Protein AF-A0A9Q1J4K2-F1 (afdb_monomer)

Secondary structure (DSSP, 8-state):
-HHHHHHHHHHTTT-TTHHHHHHHHHHHHHHHHTT-TT-TT-TTSHHHHHHHHHHHHHHHHHHTTS---HHHHHHHHHHHHHHHSS-----SS-HHHHHHHHHHHHHHHHHHHHHT------TTT--------HHHHHTSHHHHHHHHHHHHHHHHHHHHHHHHHHHHHS----SPBPTTT--B---STT-S-EEE--TT--S-EEE-HHHHHHHHGGGT--S---HHHHHTSTHHHHHHHHHHHHH--

Organism: Synaphobranchus kaupii (NCBI:txid118154)

Foldseek 3Di:
DVVLLVVLCVVCVPPPPSPVSSVVVLVVVLVVCCVPPPDPSHCPPPVNVVVVVVVVVVVCVVPPVDDDDPVVVVVVVVVVVVVLPPDDDDDDQDPVRVVVVVVVVVVVVVVVVVVVPPFDADPVPRDGPPVDDVVRVCVDPVVVVVVVVVVVVVVVVVVVVVVVVVVPVPDDPPADADPQPRHHPDDDPPDQWDFDADVPADDIDIDHQRVLCVVCVVVPNPGRDRPVVLCVDPCNVVVNVVVSVVRVD

Mean predicted aligned error: 22.85 Å

pLDDT: mean 70.29, std 16.06, range [33.62, 92.25]

Solvent-accessible surface area (backbone atoms only — not comparable to full-atom values): 15004 Å² total; per-residue (Å²): 101,70,71,58,52,52,50,40,49,64,73,32,66,88,45,96,56,34,66,63,52,38,50,51,54,50,52,52,51,32,61,60,24,60,78,38,92,84,39,91,55,24,68,81,45,72,63,52,52,54,52,50,52,52,49,52,54,48,54,50,66,75,52,62,90,65,88,89,60,72,64,66,58,50,54,55,55,53,51,56,54,60,72,68,71,73,80,87,79,82,91,77,75,54,71,68,54,53,52,50,52,52,50,53,51,52,50,53,51,54,51,52,59,58,68,68,62,65,78,67,47,41,93,89,74,67,44,71,60,71,84,65,48,72,67,58,45,60,70,28,75,63,44,52,51,53,50,51,52,49,51,48,54,52,51,50,51,50,52,54,53,50,50,50,52,56,59,62,67,47,82,64,80,87,64,58,56,36,91,78,78,63,46,75,61,48,85,55,99,85,39,79,37,49,80,45,61,56,90,98,39,84,61,84,42,71,47,43,33,66,57,51,30,70,69,35,41,89,76,71,45,88,61,70,51,55,72,72,58,37,68,74,35,87,62,36,63,59,51,48,52,52,51,41,55,63,65,74,106

Structure (mmCIF, N/CA/C/O backbone):
data_AF-A0A9Q1J4K2-F1
#
_entry.id   AF-A0A9Q1J4K2-F1
#
loop_
_atom_site.group_PDB
_atom_site.id
_atom_site.type_symbol
_atom_site.label_atom_id
_atom_site.label_alt_id
_atom_site.label_comp_id
_atom_site.label_asym_id
_atom_site.label_entity_id
_atom_site.label_seq_id
_atom_site.pdbx_PDB_ins_code
_atom_site.Cartn_x
_atom_site.Cartn_y
_atom_site.Cartn_z
_atom_site.occupancy
_atom_site.B_iso_or_equiv
_atom_site.auth_seq_id
_atom_site.auth_comp_id
_atom_site.auth_asym_id
_atom_site.auth_atom_id
_atom_site.pdbx_PDB_model_num
ATOM 1 N N . MET A 1 1 ? 5.741 -10.110 -11.883 1.00 63.69 1 MET A N 1
ATOM 2 C CA . MET A 1 1 ? 7.202 -9.967 -12.095 1.00 63.69 1 MET A CA 1
ATOM 3 C C . MET A 1 1 ? 8.011 -10.557 -10.946 1.00 63.69 1 MET A C 1
ATOM 5 O O . MET A 1 1 ? 8.620 -11.585 -11.173 1.00 63.69 1 MET A O 1
ATOM 9 N N . ARG A 1 2 ? 7.987 -9.989 -9.727 1.00 66.56 2 ARG A N 1
ATOM 10 C CA . ARG A 1 2 ? 8.763 -10.513 -8.580 1.00 66.56 2 ARG A CA 1
ATOM 11 C C . ARG A 1 2 ? 8.498 -12.003 -8.314 1.00 66.56 2 ARG A C 1
ATOM 13 O O . ARG A 1 2 ? 9.419 -12.789 -8.414 1.00 66.56 2 ARG A O 1
ATOM 20 N N . ALA A 1 3 ? 7.230 -12.394 -8.177 1.00 74.50 3 ALA A N 1
ATOM 21 C CA . ALA A 1 3 ? 6.844 -13.798 -7.999 1.00 74.50 3 ALA A CA 1
ATOM 22 C C . ALA A 1 3 ? 7.289 -14.736 -9.144 1.00 74.50 3 ALA A C 1
ATOM 24 O O . ALA A 1 3 ? 7.543 -15.910 -8.908 1.00 74.50 3 ALA A O 1
ATOM 25 N N . ALA A 1 4 ? 7.414 -14.227 -10.377 1.00 75.00 4 ALA A N 1
ATOM 26 C CA . ALA A 1 4 ? 7.878 -15.021 -11.516 1.00 75.00 4 ALA A CA 1
ATOM 27 C C . ALA A 1 4 ? 9.398 -15.239 -11.469 1.00 75.00 4 ALA A C 1
ATOM 29 O O . ALA A 1 4 ? 9.873 -16.331 -11.749 1.00 75.00 4 ALA A O 1
ATOM 30 N N . ILE A 1 5 ? 10.153 -14.213 -11.067 1.00 75.38 5 ILE A N 1
ATOM 31 C CA . ILE A 1 5 ? 11.605 -14.303 -10.876 1.00 75.38 5 ILE A CA 1
ATOM 32 C C . ILE A 1 5 ? 11.920 -15.181 -9.660 1.00 75.38 5 ILE A C 1
ATOM 34 O O . ILE A 1 5 ? 12.760 -16.068 -9.764 1.00 75.38 5 ILE A O 1
ATOM 38 N N . ASP A 1 6 ? 11.204 -14.998 -8.549 1.00 81.38 6 ASP A N 1
ATOM 39 C CA . ASP A 1 6 ? 11.369 -15.807 -7.338 1.00 81.38 6 ASP A CA 1
ATOM 40 C C . ASP A 1 6 ? 11.063 -17.288 -7.625 1.00 81.38 6 ASP A C 1
ATOM 42 O O . ASP A 1 6 ? 11.822 -18.165 -7.223 1.00 81.38 6 ASP A O 1
ATOM 46 N N . GLY A 1 7 ? 10.021 -17.575 -8.417 1.00 85.62 7 GLY A N 1
ATOM 47 C CA . GLY A 1 7 ? 9.721 -18.933 -8.879 1.00 85.62 7 GLY A CA 1
ATOM 48 C C . GLY A 1 7 ? 10.829 -19.550 -9.744 1.00 85.62 7 GLY A C 1
ATOM 49 O O . GLY A 1 7 ? 11.141 -20.728 -9.585 1.00 85.62 7 GLY A O 1
ATOM 50 N N . LEU A 1 8 ? 11.469 -18.768 -10.622 1.00 85.69 8 LEU A N 1
ATOM 51 C CA . LEU A 1 8 ? 12.599 -19.241 -11.436 1.00 85.69 8 LEU A CA 1
ATOM 52 C C . LEU A 1 8 ? 13.866 -19.463 -10.601 1.00 85.69 8 LEU A C 1
ATOM 54 O O . LEU A 1 8 ? 14.598 -20.420 -10.844 1.00 85.69 8 LEU A O 1
ATOM 58 N N . LEU A 1 9 ? 14.110 -18.616 -9.600 1.00 81.12 9 LEU A N 1
ATOM 59 C CA . LEU A 1 9 ? 15.230 -18.774 -8.672 1.00 81.12 9 LEU A CA 1
ATOM 60 C C . LEU A 1 9 ? 15.073 -20.031 -7.809 1.00 81.12 9 LEU A C 1
ATOM 62 O O . LEU A 1 9 ? 16.046 -20.757 -7.628 1.00 81.12 9 LEU A O 1
ATOM 66 N N . ILE A 1 10 ? 13.853 -20.331 -7.352 1.00 90.06 10 ILE A N 1
ATOM 67 C CA . ILE A 1 10 ? 13.539 -21.582 -6.645 1.00 90.06 10 ILE A CA 1
ATOM 68 C C . ILE A 1 10 ? 13.731 -22.787 -7.577 1.00 90.06 10 ILE A C 1
ATOM 70 O O . ILE A 1 10 ? 14.352 -23.774 -7.192 1.00 90.06 10 ILE A O 1
ATOM 74 N N . LYS A 1 11 ? 13.255 -22.698 -8.826 1.00 89.69 11 LYS A N 1
ATOM 75 C CA . LYS A 1 11 ? 13.350 -23.780 -9.823 1.00 89.69 11 LYS A CA 1
ATOM 76 C C . LYS A 1 11 ? 14.792 -24.170 -10.157 1.00 89.69 11 LYS A C 1
ATOM 78 O O . LYS A 1 11 ? 15.063 -25.338 -10.414 1.00 89.69 11 LYS A O 1
ATOM 83 N N . TYR A 1 12 ? 15.705 -23.205 -10.194 1.00 88.56 12 TYR A N 1
ATOM 84 C CA . TYR A 1 12 ? 17.085 -23.425 -10.626 1.00 88.56 12 TYR A CA 1
ATOM 85 C C . TYR A 1 12 ? 18.107 -23.347 -9.484 1.00 88.56 12 TYR A C 1
ATOM 87 O O . TYR A 1 12 ? 19.301 -23.291 -9.770 1.00 88.56 12 TYR A O 1
ATOM 95 N N . HIS A 1 13 ? 17.669 -23.356 -8.218 1.00 85.75 13 HIS A N 1
ATOM 96 C CA . HIS A 1 13 ? 18.509 -23.040 -7.052 1.00 85.75 13 HIS A CA 1
ATOM 97 C C . HIS A 1 13 ? 19.780 -23.909 -6.921 1.00 85.75 13 HIS A C 1
ATOM 99 O O . HIS A 1 13 ? 20.797 -23.415 -6.445 1.00 85.75 13 HIS A O 1
ATOM 105 N N . GLU A 1 14 ? 19.763 -25.149 -7.423 1.00 82.69 14 GLU A N 1
ATOM 106 C CA . GLU A 1 14 ? 20.908 -26.082 -7.387 1.00 82.69 14 GLU A CA 1
ATOM 107 C C . GLU A 1 14 ? 21.738 -26.089 -8.686 1.00 82.69 14 GLU A C 1
ATOM 109 O O . GLU A 1 14 ? 22.708 -26.834 -8.824 1.00 82.69 14 GLU A O 1
ATOM 114 N N . ALA A 1 15 ? 21.370 -25.281 -9.686 1.00 87.50 15 ALA A N 1
ATOM 115 C CA . ALA A 1 15 ? 22.022 -25.297 -10.987 1.00 87.50 15 ALA A CA 1
ATOM 116 C C . ALA A 1 15 ? 23.330 -24.488 -10.984 1.00 87.50 15 ALA A C 1
ATOM 118 O O . ALA A 1 15 ? 23.350 -23.298 -10.670 1.00 87.50 15 ALA A O 1
ATOM 119 N N . LYS A 1 16 ? 24.414 -25.103 -11.476 1.00 79.88 16 LYS A N 1
ATOM 120 C CA . LYS A 1 16 ? 25.745 -24.476 -11.625 1.00 79.88 16 LYS A CA 1
ATOM 121 C C . LYS A 1 16 ? 25.742 -23.199 -12.489 1.00 79.88 16 LYS A C 1
ATOM 123 O O . LYS A 1 16 ? 26.568 -22.317 -12.291 1.00 79.88 16 LYS A O 1
ATOM 128 N N . ASP A 1 17 ? 24.774 -23.080 -13.400 1.00 86.50 17 ASP A N 1
ATOM 129 C CA . ASP A 1 17 ? 24.517 -21.901 -14.240 1.00 86.50 17 ASP A CA 1
ATOM 130 C C . ASP A 1 17 ? 23.121 -21.298 -13.964 1.00 86.50 17 ASP A C 1
ATOM 132 O O . ASP A 1 17 ? 22.411 -20.906 -14.895 1.00 86.50 17 ASP A O 1
ATOM 136 N N . LEU A 1 18 ? 22.709 -21.243 -12.686 1.00 81.81 18 LEU A N 1
ATOM 137 C CA . LEU A 1 18 ? 21.435 -20.680 -12.202 1.00 81.81 18 LEU A CA 1
ATOM 138 C C . LEU A 1 18 ? 21.032 -19.419 -12.973 1.00 81.81 18 LEU A C 1
ATOM 140 O O . LEU A 1 18 ? 19.969 -19.365 -13.582 1.00 81.81 18 LEU A O 1
ATOM 144 N N . LEU A 1 19 ? 21.910 -18.416 -12.988 1.00 78.81 19 LEU A N 1
ATOM 145 C CA . LEU A 1 19 ? 21.606 -17.102 -13.551 1.00 78.81 19 LEU A CA 1
ATOM 146 C C . LEU A 1 19 ? 21.370 -17.144 -15.064 1.00 78.81 19 LEU A C 1
ATOM 148 O O . LEU A 1 19 ? 20.446 -16.493 -15.538 1.00 78.81 19 LEU A O 1
ATOM 152 N N . LYS A 1 20 ? 22.139 -17.942 -15.818 1.00 82.75 20 LYS A N 1
ATOM 153 C CA . LYS A 1 20 ? 21.941 -18.083 -17.273 1.00 82.75 20 LYS A CA 1
ATOM 154 C C . LYS A 1 20 ? 20.626 -18.788 -17.595 1.00 82.75 20 LYS A C 1
ATOM 156 O O . LYS A 1 20 ? 19.956 -18.432 -18.558 1.00 82.75 20 LYS A O 1
ATOM 161 N N . ARG A 1 21 ? 20.248 -19.784 -16.787 1.00 79.75 21 ARG A N 1
ATOM 162 C CA . ARG A 1 21 ? 18.994 -20.533 -16.959 1.00 79.75 21 ARG A CA 1
ATOM 163 C C . ARG A 1 21 ? 17.780 -19.688 -16.585 1.00 79.75 21 ARG 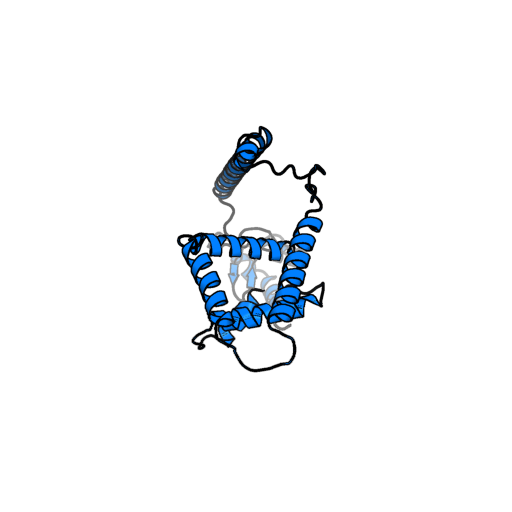A C 1
ATOM 165 O O . ARG A 1 21 ? 16.804 -19.685 -17.324 1.00 79.75 21 ARG A O 1
ATOM 172 N N . VAL A 1 22 ? 17.871 -18.930 -15.492 1.00 83.19 22 VAL A N 1
ATOM 173 C CA . VAL A 1 22 ? 16.840 -17.970 -15.075 1.00 83.19 22 VAL A CA 1
ATOM 174 C C . VAL A 1 22 ? 16.663 -16.873 -16.124 1.00 83.19 22 VAL A C 1
ATOM 176 O O . VAL A 1 22 ? 15.528 -16.564 -16.469 1.00 83.19 22 VAL A O 1
ATOM 179 N N . ASP A 1 23 ? 17.754 -16.320 -16.660 1.00 77.25 23 ASP A N 1
ATOM 180 C CA . ASP A 1 23 ? 17.709 -15.281 -17.695 1.00 77.25 23 ASP A CA 1
ATOM 181 C C . ASP A 1 23 ? 17.057 -15.786 -18.993 1.00 77.25 23 ASP A C 1
ATOM 183 O O . ASP A 1 23 ? 16.137 -15.151 -19.508 1.00 77.25 23 ASP A O 1
ATOM 187 N N . ALA A 1 24 ? 17.441 -16.976 -19.468 1.00 82.81 24 ALA A N 1
ATOM 188 C CA . ALA A 1 24 ? 16.860 -17.585 -20.664 1.00 82.81 24 ALA A CA 1
ATOM 189 C C . ALA A 1 24 ? 15.360 -17.906 -20.505 1.00 82.81 24 ALA A C 1
ATOM 191 O O . ALA A 1 24 ? 14.558 -17.560 -21.378 1.00 82.81 24 ALA A O 1
ATOM 192 N N . ASP A 1 25 ? 14.955 -18.516 -19.384 1.00 81.12 25 ASP A N 1
ATOM 193 C CA . ASP A 1 25 ? 13.546 -18.841 -19.114 1.00 81.12 25 ASP A CA 1
ATOM 194 C C . ASP A 1 25 ? 12.702 -17.577 -18.899 1.00 81.12 25 ASP A C 1
ATOM 196 O O . ASP A 1 25 ? 11.557 -17.500 -19.358 1.00 81.12 25 ASP A O 1
ATOM 200 N N . TYR A 1 26 ? 13.264 -16.561 -18.241 1.00 82.25 26 TYR A N 1
ATOM 201 C CA . TYR A 1 26 ? 12.609 -15.271 -18.063 1.00 82.25 26 TYR A CA 1
ATOM 202 C C . TYR A 1 26 ? 12.435 -14.549 -19.404 1.00 82.25 26 TYR A C 1
ATOM 204 O O . TYR A 1 26 ? 11.342 -14.063 -19.698 1.00 82.25 26 TYR A O 1
ATOM 212 N N . ALA A 1 27 ? 13.462 -14.536 -20.259 1.00 77.50 27 ALA A N 1
ATOM 213 C CA . ALA A 1 27 ? 13.383 -13.972 -21.603 1.00 77.50 27 ALA A CA 1
ATOM 214 C C . ALA A 1 27 ? 12.313 -14.680 -22.447 1.00 77.50 27 ALA A C 1
ATOM 216 O O . ALA A 1 27 ? 11.491 -14.014 -23.076 1.00 77.50 27 ALA A O 1
ATOM 217 N N . ALA A 1 28 ? 12.246 -16.013 -22.404 1.00 82.38 28 ALA A N 1
ATOM 218 C CA . ALA A 1 28 ? 11.206 -16.778 -23.089 1.00 82.38 28 ALA A CA 1
ATOM 219 C C . ALA A 1 28 ? 9.797 -16.468 -22.549 1.00 82.38 28 ALA A C 1
ATOM 221 O O . ALA A 1 28 ? 8.845 -16.356 -23.320 1.00 82.38 28 ALA A O 1
ATOM 222 N N . MET A 1 29 ? 9.649 -16.292 -21.233 1.00 80.56 29 MET A N 1
ATOM 223 C CA . MET A 1 29 ? 8.380 -15.917 -20.600 1.00 80.56 29 MET A CA 1
ATOM 224 C C . MET A 1 29 ? 7.924 -14.513 -21.013 1.00 80.56 29 MET A C 1
ATOM 226 O O . MET A 1 29 ? 6.752 -14.321 -21.329 1.00 80.56 29 MET A O 1
ATOM 230 N N . VAL A 1 30 ? 8.849 -13.553 -21.073 1.00 75.00 30 VAL A N 1
ATOM 231 C CA . VAL A 1 30 ? 8.589 -12.192 -21.562 1.00 75.00 30 VAL A CA 1
ATOM 232 C C . VAL A 1 30 ? 8.213 -12.206 -23.046 1.00 75.00 30 VAL A C 1
ATOM 234 O O . VAL A 1 30 ? 7.258 -11.537 -23.422 1.00 75.00 30 VAL A O 1
ATOM 237 N N . GLN A 1 31 ? 8.894 -13.005 -23.876 1.00 73.75 31 GLN A N 1
ATOM 238 C CA . GLN A 1 31 ? 8.573 -13.144 -25.303 1.00 73.75 31 GLN A CA 1
ATOM 239 C C . GLN A 1 31 ? 7.191 -13.765 -25.544 1.00 73.75 31 GLN A C 1
ATOM 241 O O . GLN A 1 31 ? 6.457 -13.304 -26.411 1.00 73.75 31 GLN A O 1
ATOM 246 N N . ARG A 1 32 ? 6.789 -14.767 -24.752 1.00 76.69 32 ARG A N 1
ATOM 247 C CA . ARG A 1 32 ? 5.425 -15.329 -24.807 1.00 76.69 32 ARG A CA 1
ATOM 248 C C . ARG A 1 32 ? 4.377 -14.337 -24.310 1.00 76.69 32 ARG A C 1
ATOM 250 O O . ARG A 1 32 ? 3.282 -14.282 -24.845 1.00 76.69 32 ARG A O 1
ATOM 257 N N . ALA A 1 33 ? 4.719 -13.527 -23.313 1.00 69.50 33 ALA A N 1
ATOM 258 C CA . ALA A 1 33 ? 3.846 -12.470 -22.821 1.00 69.50 33 ALA A CA 1
ATOM 259 C C . ALA A 1 33 ? 3.666 -11.318 -23.825 1.00 69.50 33 ALA A C 1
ATOM 261 O O . ALA A 1 33 ? 2.721 -10.556 -23.663 1.00 69.50 33 ALA A O 1
ATOM 262 N N . CYS A 1 34 ? 4.509 -11.194 -24.863 1.00 61.28 34 CYS A N 1
ATOM 263 C CA . CYS A 1 34 ? 4.359 -10.200 -25.937 1.00 61.28 34 CYS A CA 1
ATOM 264 C C . CYS A 1 34 ? 3.070 -10.352 -26.755 1.00 61.28 34 CYS A C 1
ATOM 266 O O . CYS A 1 34 ? 2.705 -9.424 -27.468 1.00 61.28 34 CYS A O 1
ATOM 268 N N . THR A 1 35 ? 2.413 -11.514 -26.721 1.00 64.75 35 THR A N 1
ATOM 269 C CA . THR A 1 35 ? 1.184 -11.752 -27.494 1.00 64.75 35 THR A CA 1
ATOM 270 C C . THR A 1 35 ? -0.081 -11.330 -26.746 1.00 64.75 35 THR A C 1
ATOM 272 O O . THR A 1 35 ? -1.139 -11.254 -27.362 1.00 64.75 35 THR A O 1
ATOM 275 N N . ASP A 1 36 ? 0.014 -11.052 -25.440 1.00 61.69 36 ASP A N 1
ATOM 276 C CA . ASP A 1 36 ? -1.093 -10.580 -24.603 1.00 61.69 36 ASP A CA 1
ATOM 277 C C . ASP A 1 36 ? -0.838 -9.130 -24.137 1.00 61.69 36 ASP A C 1
ATOM 279 O O . ASP A 1 36 ? -0.019 -8.905 -23.237 1.00 61.69 36 ASP A O 1
ATOM 283 N N . PRO A 1 37 ? -1.553 -8.135 -24.701 1.00 57.47 37 PRO A N 1
ATOM 284 C CA . PRO A 1 37 ? -1.403 -6.721 -24.354 1.00 57.47 37 PRO A CA 1
ATOM 285 C C . PRO A 1 37 ? -1.667 -6.394 -22.877 1.00 57.47 37 PRO A C 1
ATOM 287 O O . PRO A 1 37 ? -1.203 -5.360 -22.397 1.00 57.47 37 PRO A O 1
ATOM 290 N N . ASN A 1 38 ? -2.402 -7.252 -22.159 1.00 60.66 38 ASN A N 1
ATOM 291 C CA . ASN A 1 38 ? -2.751 -7.060 -20.749 1.00 60.66 38 ASN A CA 1
ATOM 292 C C . ASN A 1 38 ? -1.799 -7.793 -19.789 1.00 60.66 38 ASN A C 1
ATOM 294 O O . ASN A 1 38 ? -1.950 -7.699 -18.567 1.00 60.66 38 ASN A O 1
ATOM 298 N N . SER A 1 39 ? -0.793 -8.500 -20.310 1.00 60.75 39 SER A N 1
ATOM 299 C CA . SER A 1 39 ? 0.162 -9.232 -19.487 1.00 60.75 39 SER A CA 1
ATOM 300 C C . SER A 1 39 ? 1.096 -8.292 -18.720 1.00 60.75 39 SER A C 1
ATOM 302 O O . SER A 1 39 ? 1.751 -7.411 -19.277 1.00 60.75 39 SER A O 1
ATOM 304 N N . LEU A 1 40 ? 1.255 -8.537 -17.415 1.00 58.50 40 LEU A N 1
ATOM 305 C CA . LEU A 1 40 ? 2.158 -7.785 -16.527 1.00 58.50 40 LEU A CA 1
ATOM 306 C C . LEU A 1 40 ? 3.654 -7.904 -16.891 1.00 58.50 40 LEU A C 1
ATOM 308 O O . LEU A 1 40 ? 4.494 -7.252 -16.265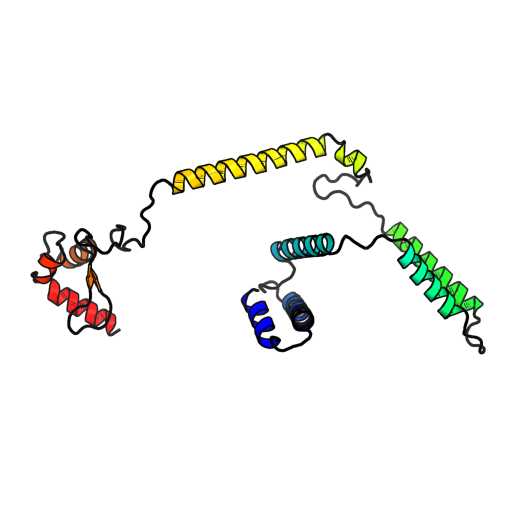 1.00 58.50 40 LEU A O 1
ATOM 312 N N . LEU A 1 41 ? 3.998 -8.769 -17.848 1.00 56.50 41 LEU A N 1
ATOM 313 C CA . LEU A 1 41 ? 5.348 -8.963 -18.385 1.00 56.50 41 LEU A CA 1
ATOM 314 C C . LEU A 1 41 ? 5.494 -8.424 -19.819 1.00 56.50 41 LEU A C 1
ATOM 316 O O . LEU A 1 41 ? 6.560 -8.573 -20.412 1.00 56.50 41 LEU A O 1
ATOM 320 N N . HIS A 1 42 ? 4.458 -7.778 -20.367 1.00 52.69 42 HIS A N 1
ATOM 321 C CA . HIS A 1 42 ? 4.461 -7.272 -21.734 1.00 52.69 42 HIS A CA 1
ATOM 322 C C . HIS A 1 42 ? 5.525 -6.161 -21.927 1.00 52.69 42 HIS A C 1
ATOM 324 O O . HIS A 1 42 ? 5.551 -5.182 -21.159 1.00 52.69 42 HIS A O 1
ATOM 330 N N . PRO A 1 43 ? 6.392 -6.246 -22.961 1.00 53.66 43 PRO A N 1
ATOM 331 C CA . PRO A 1 43 ? 7.531 -5.338 -23.138 1.00 53.66 43 PRO A CA 1
ATOM 332 C C . PRO A 1 43 ? 7.178 -3.861 -23.342 1.00 53.66 43 PRO A C 1
ATOM 334 O O . PRO A 1 43 ? 8.063 -3.013 -23.226 1.00 53.66 43 PRO A O 1
ATOM 337 N N . THR A 1 44 ? 5.917 -3.532 -23.645 1.00 48.78 44 THR A N 1
ATOM 338 C CA . THR A 1 44 ? 5.473 -2.151 -23.922 1.00 48.78 44 THR A CA 1
ATOM 339 C C . THR A 1 44 ? 5.126 -1.337 -22.683 1.00 48.78 44 THR A C 1
ATOM 341 O O . THR A 1 44 ? 4.872 -0.136 -22.798 1.00 48.78 44 THR A O 1
ATOM 344 N N . THR A 1 45 ? 5.167 -1.911 -21.477 1.00 51.34 45 THR A N 1
ATOM 345 C CA . THR A 1 45 ? 5.009 -1.076 -20.284 1.00 51.34 45 THR A CA 1
ATOM 346 C C . THR A 1 45 ? 6.219 -0.148 -20.201 1.00 51.34 45 THR A C 1
ATOM 348 O O . THR A 1 45 ? 7.342 -0.603 -20.011 1.00 51.34 45 THR A O 1
ATOM 351 N N . ARG A 1 46 ? 6.020 1.169 -20.323 1.00 49.03 46 ARG A N 1
ATOM 352 C CA . ARG A 1 46 ? 7.063 2.224 -20.287 1.00 49.03 46 ARG A CA 1
ATOM 353 C C . ARG A 1 46 ? 8.080 2.052 -19.139 1.00 49.03 46 ARG A C 1
ATOM 355 O O . ARG A 1 46 ? 9.239 2.451 -19.242 1.00 49.03 46 ARG A O 1
ATOM 362 N N . GLN A 1 47 ? 7.654 1.405 -18.053 1.00 50.91 47 GLN A N 1
ATOM 363 C CA . GLN A 1 47 ? 8.491 1.032 -16.914 1.00 50.91 47 GLN A CA 1
ATOM 364 C C . GLN A 1 47 ? 9.477 -0.119 -17.186 1.00 50.91 47 GLN A C 1
ATOM 366 O O . GLN A 1 47 ? 10.579 -0.091 -16.643 1.00 50.91 47 GLN A O 1
ATOM 371 N N . HIS A 1 48 ? 9.123 -1.103 -18.015 1.00 52.84 48 HIS A N 1
ATOM 372 C CA . HIS A 1 48 ? 9.985 -2.224 -18.401 1.00 52.84 48 HIS A CA 1
ATOM 373 C C . HIS A 1 48 ? 11.187 -1.734 -19.216 1.00 52.84 48 HIS A C 1
ATOM 375 O O . HIS A 1 48 ? 12.329 -1.971 -18.828 1.00 52.84 48 HIS A O 1
ATOM 381 N N . ILE A 1 49 ? 10.936 -0.929 -20.255 1.00 53.72 49 ILE A N 1
ATOM 382 C CA . ILE A 1 49 ? 11.987 -0.310 -21.078 1.00 53.72 49 ILE A CA 1
ATOM 383 C C . ILE A 1 49 ? 12.900 0.569 -20.208 1.00 53.72 49 ILE A C 1
ATOM 385 O O . ILE A 1 49 ? 14.120 0.465 -20.288 1.00 53.72 49 ILE A O 1
ATOM 389 N N . SER A 1 50 ? 12.334 1.382 -19.309 1.00 53.75 50 SER A N 1
ATOM 390 C CA . SER A 1 50 ? 13.124 2.253 -18.426 1.00 53.75 50 SER A CA 1
ATOM 391 C C . SER A 1 50 ? 14.020 1.475 -17.448 1.00 53.75 50 SER A C 1
ATOM 393 O O . SER A 1 50 ? 15.182 1.839 -17.247 1.00 53.75 50 SER A O 1
ATOM 395 N N . ARG A 1 51 ? 13.517 0.382 -16.857 1.00 58.19 51 ARG A N 1
ATOM 396 C CA . ARG A 1 51 ? 14.284 -0.455 -15.917 1.00 58.19 51 ARG A CA 1
ATOM 397 C C . ARG A 1 51 ? 15.349 -1.288 -16.626 1.00 58.19 51 ARG A C 1
ATOM 399 O O . ARG A 1 51 ? 16.464 -1.373 -16.118 1.00 58.19 51 ARG A O 1
ATOM 406 N N . TYR A 1 52 ? 15.040 -1.824 -17.804 1.00 55.09 52 TYR A N 1
ATOM 407 C CA . TYR A 1 52 ? 15.995 -2.561 -18.627 1.00 55.09 52 TYR A CA 1
ATOM 408 C C . TYR A 1 52 ? 17.132 -1.656 -19.119 1.00 55.09 52 TYR A C 1
ATOM 410 O O . TYR A 1 52 ? 18.300 -1.989 -18.948 1.00 55.09 52 TYR A O 1
ATOM 418 N N . VAL A 1 53 ? 16.822 -0.446 -19.599 1.00 60.91 53 VAL A N 1
ATOM 419 C CA . VAL A 1 53 ? 17.841 0.543 -19.998 1.00 60.91 53 VAL A CA 1
ATOM 420 C C . VAL A 1 53 ? 18.725 0.955 -18.813 1.00 60.91 53 VAL A C 1
ATOM 422 O O . VAL A 1 53 ? 19.944 1.026 -18.961 1.00 60.91 53 VAL A O 1
ATOM 425 N N . LYS A 1 54 ? 18.153 1.157 -17.615 1.00 61.91 54 LYS A N 1
ATOM 426 C CA . LYS A 1 54 ? 18.939 1.413 -16.390 1.00 61.91 54 LYS A CA 1
ATOM 427 C C . LYS A 1 54 ? 19.853 0.245 -16.017 1.00 61.91 54 LYS A C 1
ATOM 429 O O . LYS A 1 54 ? 20.979 0.473 -15.582 1.00 61.91 54 LYS A O 1
ATOM 434 N N . HIS A 1 55 ? 19.381 -0.988 -16.171 1.00 59.62 55 HIS A N 1
ATOM 435 C CA . HIS A 1 55 ? 20.162 -2.186 -15.880 1.00 59.62 55 HIS A CA 1
ATOM 436 C C . HIS A 1 55 ? 21.315 -2.372 -16.877 1.00 59.62 55 HIS A C 1
ATOM 438 O O . HIS A 1 55 ? 22.449 -2.579 -16.453 1.00 59.62 55 HIS A O 1
ATOM 444 N N . LEU A 1 56 ? 21.060 -2.177 -18.175 1.00 53.78 56 LEU A N 1
ATOM 445 C CA . LEU A 1 56 ? 22.087 -2.211 -19.219 1.00 53.78 56 LEU A CA 1
ATOM 446 C C . LEU A 1 56 ? 23.145 -1.117 -19.038 1.00 53.78 56 LEU A C 1
ATOM 448 O O . LEU A 1 56 ? 24.333 -1.379 -19.210 1.00 53.78 56 LEU A O 1
ATOM 452 N N . ALA A 1 57 ? 22.735 0.095 -18.649 1.00 55.81 57 ALA A N 1
ATOM 453 C CA . ALA A 1 57 ? 23.665 1.177 -18.335 1.00 55.81 57 ALA A CA 1
ATOM 454 C C . ALA A 1 57 ? 24.548 0.827 -17.129 1.00 55.81 57 ALA A C 1
ATOM 456 O O . ALA A 1 57 ? 25.746 1.087 -17.157 1.00 55.81 57 ALA A O 1
ATOM 457 N N . LYS A 1 58 ? 23.979 0.186 -16.100 1.00 55.78 58 LYS A N 1
ATOM 458 C CA . LYS A 1 58 ? 24.721 -0.258 -14.915 1.00 55.78 58 LYS A CA 1
ATOM 459 C C . LYS A 1 58 ? 25.699 -1.390 -15.247 1.00 55.78 58 LYS A C 1
ATOM 461 O O . LYS A 1 58 ? 26.859 -1.287 -14.879 1.00 55.78 58 LYS A O 1
ATOM 466 N N . LEU A 1 59 ? 25.276 -2.397 -16.015 1.00 53.66 59 LEU A N 1
ATOM 467 C CA . LEU A 1 59 ? 26.144 -3.485 -16.484 1.00 53.66 59 LEU A CA 1
ATOM 468 C C . LEU A 1 59 ? 27.308 -2.972 -17.336 1.00 53.66 59 LEU A C 1
ATOM 470 O O . LEU A 1 59 ? 28.443 -3.390 -17.122 1.00 53.66 59 LEU A O 1
ATOM 474 N N . LYS A 1 60 ? 27.054 -2.026 -18.251 1.00 53.53 60 LYS A N 1
ATOM 475 C CA . LYS A 1 60 ? 28.111 -1.398 -19.053 1.00 53.53 60 LYS A CA 1
ATOM 476 C C . LYS A 1 60 ? 29.087 -0.585 -18.208 1.00 53.53 60 LYS A C 1
ATOM 478 O O . LYS A 1 60 ? 30.274 -0.686 -18.451 1.00 53.53 60 LYS A O 1
ATOM 483 N N . ASN A 1 61 ? 28.613 0.147 -17.198 1.00 45.44 61 ASN A N 1
ATOM 484 C CA . ASN A 1 61 ? 29.472 0.951 -16.317 1.00 45.44 61 ASN A CA 1
ATOM 485 C C . ASN A 1 61 ? 30.280 0.098 -15.315 1.00 45.44 61 ASN A C 1
ATOM 487 O O . ASN A 1 61 ? 31.315 0.521 -14.822 1.00 45.44 61 ASN A O 1
ATOM 491 N N . THR A 1 62 ? 29.812 -1.114 -14.994 1.00 42.78 62 THR A N 1
ATOM 492 C CA . THR A 1 62 ? 30.531 -2.062 -14.116 1.00 42.78 62 THR A CA 1
ATOM 493 C C . THR A 1 62 ? 31.492 -2.978 -14.890 1.00 42.78 62 THR A C 1
ATOM 495 O O . THR A 1 62 ? 32.397 -3.547 -14.294 1.00 42.78 62 THR A O 1
ATOM 49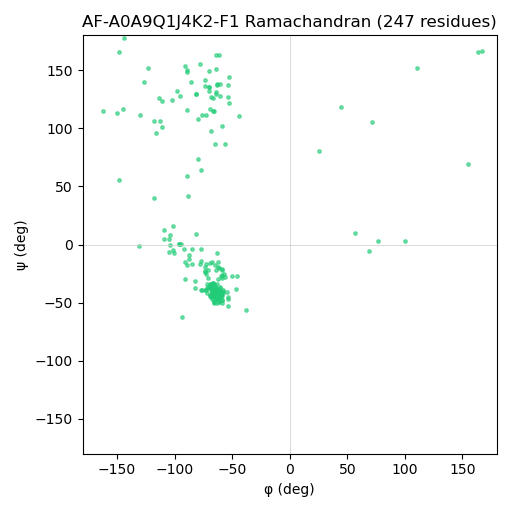8 N N . SER A 1 63 ? 31.337 -3.102 -16.214 1.00 44.00 63 SER A N 1
ATOM 499 C CA . SER A 1 63 ? 32.249 -3.858 -17.097 1.00 44.00 63 SER A CA 1
ATOM 500 C C . SER A 1 63 ? 33.225 -2.971 -17.887 1.00 44.00 63 SER A C 1
ATOM 502 O O . SER A 1 63 ? 34.119 -3.481 -18.556 1.00 44.00 63 SER A O 1
ATOM 504 N N . SER A 1 64 ? 33.104 -1.643 -17.790 1.00 40.44 64 SER A N 1
ATOM 505 C CA . SER A 1 64 ? 33.927 -0.658 -18.500 1.00 40.44 64 SER A CA 1
ATOM 506 C C . SER A 1 64 ? 35.196 -0.258 -17.741 1.00 40.44 64 SER A C 1
ATOM 508 O O . SER A 1 64 ? 35.417 0.919 -17.468 1.00 40.44 64 SER A O 1
ATOM 510 N N . SER A 1 65 ? 36.056 -1.227 -17.438 1.00 37.66 65 SER A N 1
ATOM 511 C CA . SER A 1 65 ? 37.507 -0.981 -17.440 1.00 37.66 65 SER A CA 1
ATOM 512 C C . SER A 1 65 ? 38.196 -1.596 -18.661 1.00 37.66 65 SER A C 1
ATOM 514 O O . SER A 1 65 ? 39.364 -1.319 -18.899 1.00 37.66 65 SER A O 1
ATOM 516 N N . LEU A 1 66 ? 37.488 -2.369 -19.491 1.00 44.19 66 LEU A N 1
ATOM 517 C CA . LEU A 1 66 ? 38.031 -2.963 -20.709 1.00 44.19 66 LEU A CA 1
ATOM 518 C C . LEU A 1 66 ? 36.929 -2.975 -21.766 1.00 44.19 66 LEU A C 1
ATOM 520 O O . LEU A 1 66 ? 35.904 -3.603 -21.529 1.00 44.19 66 LEU A O 1
ATOM 524 N N . ASN A 1 67 ? 37.105 -2.251 -22.879 1.00 39.75 67 ASN A N 1
ATOM 525 C CA . ASN A 1 67 ? 36.611 -2.581 -24.236 1.00 39.75 67 ASN A CA 1
ATOM 526 C C . ASN A 1 67 ? 36.422 -1.338 -25.121 1.00 39.75 67 ASN A C 1
ATOM 528 O O . ASN A 1 67 ? 35.311 -1.002 -25.523 1.00 39.75 67 ASN A O 1
ATOM 532 N N . THR A 1 68 ? 37.544 -0.723 -25.490 1.00 45.62 68 THR A N 1
ATOM 533 C CA . THR A 1 68 ? 37.769 -0.089 -26.803 1.00 45.62 68 THR A CA 1
ATOM 534 C C . THR A 1 68 ? 39.258 -0.228 -27.149 1.00 45.62 68 THR A C 1
ATOM 536 O O . THR A 1 68 ? 39.952 0.767 -27.326 1.00 45.62 68 THR A O 1
ATOM 539 N N . SER A 1 69 ? 39.791 -1.455 -27.155 1.00 48.50 69 SER A N 1
ATOM 540 C CA . SER A 1 69 ? 41.174 -1.703 -27.590 1.00 48.50 69 SER A CA 1
ATOM 541 C C . SER A 1 69 ? 41.187 -2.103 -29.065 1.00 48.50 69 SER A C 1
ATOM 543 O O . SER A 1 69 ? 40.475 -3.026 -29.468 1.00 48.50 69 SER A O 1
ATOM 545 N N . SER A 1 70 ? 42.015 -1.408 -29.849 1.00 46.78 70 SER A N 1
ATOM 546 C CA . SER A 1 70 ? 42.306 -1.659 -31.272 1.00 46.78 70 SER A CA 1
ATOM 547 C C . SER A 1 70 ? 42.684 -3.125 -31.564 1.00 46.78 70 SER A C 1
ATOM 549 O O . SER A 1 70 ? 42.415 -3.662 -32.636 1.00 46.78 70 SER A O 1
ATOM 551 N N . GLU A 1 71 ? 43.230 -3.811 -30.563 1.00 47.03 71 GLU A N 1
ATOM 552 C CA . GLU A 1 71 ? 43.775 -5.167 -30.637 1.00 47.03 71 GLU A CA 1
ATOM 553 C C . GLU A 1 71 ? 42.716 -6.232 -30.977 1.00 47.03 71 GLU A C 1
ATOM 555 O O . GLU A 1 71 ? 42.947 -7.105 -31.811 1.00 47.03 71 GLU A O 1
ATOM 560 N N . LYS A 1 72 ? 41.491 -6.104 -30.442 1.00 55.06 72 LYS A N 1
ATOM 561 C CA . LYS A 1 72 ? 40.392 -7.055 -30.713 1.00 55.06 72 LYS A CA 1
ATOM 562 C C . LYS A 1 72 ? 39.783 -6.914 -32.110 1.00 55.06 72 LYS A C 1
ATOM 564 O O . LYS A 1 72 ? 39.212 -7.868 -32.644 1.00 55.06 72 LYS A O 1
ATOM 569 N N . VAL A 1 73 ? 39.933 -5.741 -32.725 1.00 55.34 73 VAL A N 1
ATOM 570 C CA . VAL A 1 73 ? 39.549 -5.514 -34.126 1.00 55.34 73 VAL A CA 1
ATOM 571 C C . VAL A 1 73 ? 40.558 -6.186 -35.062 1.00 55.34 73 VAL A C 1
ATOM 573 O O . VAL A 1 73 ? 40.154 -6.813 -36.041 1.00 55.34 73 VAL A O 1
ATOM 576 N N . LEU A 1 74 ? 41.849 -6.130 -34.723 1.00 60.25 74 LEU A N 1
ATOM 577 C CA . LEU A 1 74 ? 42.921 -6.756 -35.498 1.00 60.25 74 LEU A CA 1
ATOM 578 C C . LEU A 1 74 ? 42.838 -8.294 -35.466 1.00 60.25 74 LEU A C 1
ATOM 580 O O . LEU A 1 74 ? 42.942 -8.934 -36.510 1.00 60.25 74 LEU A O 1
ATOM 584 N N . GLU A 1 75 ? 42.553 -8.879 -34.297 1.00 54.94 75 GLU A N 1
ATOM 585 C CA . GLU A 1 75 ? 42.361 -10.332 -34.131 1.00 54.94 75 GLU A CA 1
ATOM 586 C C . GLU A 1 75 ? 41.233 -10.873 -35.028 1.00 54.94 75 GLU A C 1
ATOM 588 O O . GLU A 1 75 ? 41.371 -11.913 -35.673 1.00 54.94 75 GLU A O 1
ATOM 593 N N . THR A 1 76 ? 40.123 -10.134 -35.132 1.00 55.03 76 THR A N 1
ATOM 594 C CA . THR A 1 76 ? 38.992 -10.516 -35.994 1.00 55.03 76 THR A CA 1
ATOM 595 C C . THR A 1 76 ? 39.376 -10.456 -37.474 1.00 55.03 76 THR A C 1
ATOM 597 O O . THR A 1 76 ? 38.953 -11.298 -38.264 1.00 55.03 76 THR A O 1
ATOM 600 N N . GLN A 1 77 ? 40.204 -9.486 -37.866 1.00 56.50 77 GLN A N 1
ATOM 601 C CA . GLN A 1 77 ? 40.648 -9.324 -39.250 1.00 56.50 77 GLN A CA 1
ATOM 602 C C . GLN A 1 77 ? 41.644 -10.418 -39.676 1.00 56.50 77 GLN A C 1
ATOM 604 O O . GLN A 1 77 ? 41.555 -10.927 -40.794 1.00 56.50 77 GLN A O 1
ATOM 609 N N . GLN A 1 78 ? 42.535 -10.842 -38.776 1.00 66.88 78 GLN A N 1
ATOM 610 C CA . GLN A 1 78 ? 43.490 -11.934 -39.018 1.00 66.88 78 GLN A CA 1
ATOM 611 C C . GLN A 1 78 ? 42.805 -13.307 -39.123 1.00 66.88 78 GLN A C 1
ATOM 613 O O . GLN A 1 78 ? 43.202 -14.150 -39.936 1.00 66.88 78 GLN A O 1
ATOM 618 N N . LEU A 1 79 ? 41.722 -13.515 -38.366 1.00 55.84 79 LEU A N 1
ATOM 619 C CA . LEU A 1 79 ? 40.908 -14.729 -38.442 1.00 55.84 79 LEU A CA 1
ATOM 620 C C . LEU A 1 79 ? 40.291 -14.912 -39.841 1.00 55.84 79 LEU A C 1
ATOM 622 O O . LEU A 1 79 ? 40.326 -16.004 -40.406 1.00 55.84 79 LEU A O 1
ATOM 626 N N . TRP A 1 80 ? 39.789 -13.829 -40.439 1.00 58.06 80 TRP A N 1
ATOM 627 C CA . TRP A 1 80 ? 39.202 -13.844 -41.784 1.00 58.06 80 TRP A CA 1
ATOM 628 C C . TRP A 1 80 ? 40.213 -14.169 -42.893 1.00 58.06 80 TRP A C 1
ATOM 630 O O . TRP A 1 80 ? 39.881 -14.880 -43.845 1.00 58.06 80 TRP A O 1
ATOM 640 N N . GLN A 1 81 ? 41.452 -13.692 -42.768 1.00 58.19 81 GLN A N 1
ATOM 641 C CA . GLN A 1 81 ? 42.521 -14.000 -43.726 1.00 58.19 81 GLN A CA 1
ATOM 642 C C . GLN A 1 81 ? 42.956 -15.470 -43.645 1.00 58.19 81 GLN A C 1
ATOM 644 O O . GLN A 1 81 ? 43.175 -16.118 -44.669 1.00 58.19 81 GLN A O 1
ATOM 649 N N . SER A 1 82 ? 42.992 -16.036 -42.438 1.00 59.34 82 SER A N 1
ATOM 650 C CA . SER A 1 82 ? 43.338 -17.450 -42.233 1.00 59.34 82 SER A CA 1
ATOM 651 C C . SER A 1 82 ? 42.313 -18.391 -42.877 1.00 59.34 82 SER A C 1
ATOM 653 O O . SER A 1 82 ? 42.681 -19.374 -43.517 1.00 59.34 82 SER A O 1
ATOM 655 N N . LEU A 1 83 ? 41.024 -18.049 -42.786 1.00 45.75 83 LEU A N 1
ATOM 656 C CA . LEU A 1 83 ? 39.925 -18.854 -43.333 1.00 45.75 83 LEU A CA 1
ATOM 657 C C . LEU A 1 83 ? 39.853 -18.853 -44.869 1.00 45.75 83 LEU A C 1
ATOM 659 O O . LEU A 1 83 ? 39.285 -19.768 -45.457 1.00 45.75 83 LEU A O 1
ATOM 663 N N . THR A 1 84 ? 40.432 -17.852 -45.530 1.00 51.72 84 THR A N 1
ATOM 664 C CA . THR A 1 84 ? 40.367 -17.687 -46.995 1.00 51.72 84 THR A CA 1
ATOM 665 C C . THR A 1 84 ? 41.627 -18.156 -47.725 1.00 51.72 84 THR A C 1
ATOM 667 O O . THR A 1 84 ? 41.643 -18.237 -48.955 1.00 51.72 84 THR A O 1
ATOM 670 N N . THR A 1 85 ? 42.682 -18.511 -46.990 1.00 50.41 85 THR A N 1
ATOM 671 C CA . THR A 1 85 ? 43.977 -18.890 -47.576 1.00 50.41 85 THR A CA 1
ATOM 672 C C . THR A 1 85 ? 44.092 -20.402 -47.852 1.00 50.41 85 THR A C 1
ATOM 674 O O . THR A 1 85 ? 44.946 -20.811 -48.631 1.00 50.41 85 THR A O 1
ATOM 677 N N . GLY A 1 86 ? 43.206 -21.242 -47.296 1.00 46.25 86 GLY A N 1
ATOM 678 C CA . GLY A 1 86 ? 43.399 -22.702 -47.249 1.00 46.25 86 GLY A CA 1
ATOM 679 C C . GLY A 1 86 ? 42.587 -23.603 -48.194 1.00 46.25 86 GLY A C 1
ATOM 680 O O . GLY A 1 86 ? 42.690 -24.814 -48.047 1.00 46.25 86 GLY A O 1
ATOM 681 N N . SER A 1 87 ? 41.777 -23.099 -49.133 1.00 41.38 87 SER A N 1
ATOM 682 C CA . SER A 1 87 ? 40.932 -23.975 -49.973 1.00 41.38 87 SER A CA 1
ATOM 683 C C . SER A 1 87 ? 41.316 -23.901 -51.454 1.00 41.38 87 SER A C 1
ATOM 685 O O . SER A 1 87 ? 40.904 -22.995 -52.177 1.00 41.38 87 SER A O 1
ATOM 687 N N . GLN A 1 88 ? 42.146 -24.852 -51.893 1.00 47.53 88 GLN A N 1
ATOM 688 C CA . GLN A 1 88 ? 42.321 -25.214 -53.300 1.00 47.53 88 GLN A CA 1
ATOM 689 C C . GLN A 1 88 ? 41.741 -26.615 -53.515 1.00 47.53 88 GLN A C 1
ATOM 691 O O . GLN A 1 88 ? 42.408 -27.589 -53.177 1.00 47.53 88 GLN A O 1
ATOM 696 N N . THR A 1 89 ? 40.534 -26.735 -54.075 1.00 33.62 89 THR A N 1
ATOM 697 C CA . THR A 1 89 ? 40.164 -27.858 -54.962 1.00 33.62 89 THR A CA 1
ATOM 698 C C . THR A 1 89 ? 38.912 -27.505 -55.781 1.00 33.62 89 THR A C 1
ATOM 700 O O . THR A 1 89 ? 37.851 -27.254 -55.227 1.00 33.62 89 THR A O 1
ATOM 703 N N . GLU A 1 90 ? 39.131 -27.427 -57.094 1.00 41.16 90 GLU A N 1
ATOM 704 C CA . GLU A 1 90 ? 38.260 -27.656 -58.261 1.00 41.16 90 GLU A CA 1
ATOM 705 C C . GLU A 1 90 ? 36.809 -27.123 -58.355 1.00 41.16 90 GLU A C 1
ATOM 707 O O . GLU A 1 90 ? 35.890 -27.499 -57.635 1.00 41.16 90 GLU A O 1
ATOM 712 N N . GLU A 1 91 ? 36.645 -26.266 -59.374 1.00 51.00 91 GLU A N 1
ATOM 713 C CA . GLU A 1 91 ? 35.500 -26.081 -60.280 1.00 51.00 91 GLU A CA 1
ATOM 714 C C . GLU A 1 91 ? 34.095 -26.491 -59.810 1.00 51.00 91 GLU A C 1
ATOM 716 O O . GLU A 1 91 ? 33.460 -27.421 -60.295 1.00 51.00 91 GLU A O 1
ATOM 721 N N . SER A 1 92 ? 33.498 -25.609 -59.019 1.00 42.84 92 SER A N 1
ATOM 722 C CA . SER A 1 92 ? 32.194 -25.048 -59.379 1.00 42.84 92 SER A CA 1
ATOM 723 C C . SER A 1 92 ? 32.099 -23.635 -58.803 1.00 42.84 92 SER A C 1
ATOM 725 O O . SER A 1 92 ? 32.099 -23.442 -57.595 1.00 42.84 92 SER A O 1
ATOM 727 N N . LEU A 1 93 ? 32.061 -22.642 -59.701 1.00 49.72 93 LEU A N 1
ATOM 728 C CA . LEU A 1 93 ? 32.235 -21.200 -59.450 1.00 49.72 93 LEU A CA 1
ATOM 729 C C . LEU A 1 93 ? 33.684 -20.826 -59.095 1.00 49.72 93 LEU A C 1
ATOM 731 O O . LEU A 1 93 ? 34.166 -21.061 -57.993 1.00 49.72 93 LEU A O 1
ATOM 735 N N . SER A 1 94 ? 34.390 -20.208 -60.048 1.00 61.44 94 SER A N 1
ATOM 736 C CA . SER A 1 94 ? 35.771 -19.760 -59.847 1.00 61.44 94 SER A CA 1
ATOM 737 C C . SER A 1 94 ? 35.895 -18.885 -58.590 1.00 61.44 94 SER A C 1
ATOM 739 O O . SER A 1 94 ? 35.006 -18.082 -58.292 1.00 61.44 94 SER A O 1
ATOM 741 N N . ARG A 1 95 ? 37.019 -18.991 -57.870 1.00 54.97 95 ARG A N 1
ATOM 742 C CA . ARG A 1 95 ? 37.352 -18.131 -56.717 1.00 54.97 95 ARG A CA 1
ATOM 743 C C . ARG A 1 95 ? 37.116 -16.644 -57.020 1.00 54.97 95 ARG A C 1
ATOM 745 O O . ARG A 1 95 ? 36.571 -15.925 -56.190 1.00 54.97 95 ARG A O 1
ATOM 752 N N . ALA A 1 96 ? 37.421 -16.220 -58.246 1.00 60.59 96 ALA A N 1
ATOM 753 C CA . ALA A 1 96 ? 37.186 -14.863 -58.732 1.00 60.59 96 ALA A CA 1
ATOM 754 C C . ALA A 1 96 ? 35.691 -14.489 -58.806 1.00 60.59 96 ALA A C 1
ATOM 756 O O . ALA A 1 96 ? 35.315 -13.352 -58.524 1.00 60.59 96 ALA A O 1
ATOM 757 N N . THR A 1 97 ? 34.817 -15.438 -59.151 1.00 63.88 97 THR A N 1
ATOM 758 C CA . THR A 1 97 ? 33.360 -15.247 -59.155 1.00 63.88 97 THR A CA 1
ATOM 759 C C . THR A 1 97 ? 32.831 -15.063 -57.733 1.00 63.88 97 THR A C 1
ATOM 761 O O . THR A 1 97 ? 32.042 -14.151 -57.492 1.00 63.88 97 THR A O 1
ATOM 764 N N . VAL A 1 98 ? 33.303 -15.874 -56.780 1.00 64.88 98 VAL A N 1
ATOM 765 C CA . VAL A 1 98 ? 32.923 -15.753 -55.363 1.00 64.88 98 VAL A CA 1
ATOM 766 C C . VAL A 1 98 ? 33.421 -14.430 -54.781 1.00 64.88 98 VAL A C 1
ATOM 768 O O . VAL A 1 98 ? 32.650 -13.715 -54.147 1.00 64.88 98 VAL A O 1
ATOM 771 N N . GLU A 1 99 ? 34.667 -14.046 -55.062 1.00 60.66 99 GLU A N 1
ATOM 772 C CA . GLU A 1 99 ? 35.229 -12.760 -54.638 1.00 60.66 99 GLU A CA 1
ATOM 773 C C . GLU A 1 99 ? 34.427 -11.579 -55.197 1.00 60.66 99 GLU A C 1
ATOM 775 O O . GLU A 1 99 ? 34.117 -10.650 -54.454 1.00 60.66 99 GLU A O 1
ATOM 780 N N . LYS A 1 100 ? 34.016 -11.632 -56.470 1.00 69.12 100 LYS A N 1
ATOM 781 C CA . LYS A 1 100 ? 33.195 -10.585 -57.094 1.00 69.12 100 LYS A CA 1
ATOM 782 C C . LYS A 1 100 ? 31.805 -10.482 -56.461 1.00 69.12 100 LYS A C 1
ATOM 784 O O . LYS A 1 100 ? 31.370 -9.378 -56.143 1.00 69.12 100 LYS A O 1
ATOM 789 N N . ILE A 1 101 ? 31.146 -11.614 -56.205 1.00 70.44 101 ILE A N 1
ATOM 790 C CA . ILE A 1 101 ? 29.833 -11.658 -55.539 1.00 70.44 101 ILE A CA 1
ATOM 791 C C . ILE A 1 101 ? 29.934 -11.114 -54.109 1.00 70.44 101 ILE A C 1
ATOM 793 O O . ILE A 1 101 ? 29.109 -10.302 -53.696 1.00 70.44 101 ILE A O 1
ATOM 797 N N . VAL A 1 102 ? 30.967 -11.505 -53.359 1.00 72.06 102 VAL A N 1
ATOM 798 C CA . VAL A 1 102 ? 31.198 -11.011 -51.994 1.00 72.06 102 VAL A CA 1
ATOM 799 C C . VAL A 1 102 ? 31.472 -9.505 -51.997 1.00 72.06 102 VAL A C 1
ATOM 801 O O . VAL A 1 102 ? 30.912 -8.789 -51.166 1.00 72.06 102 VAL A O 1
AT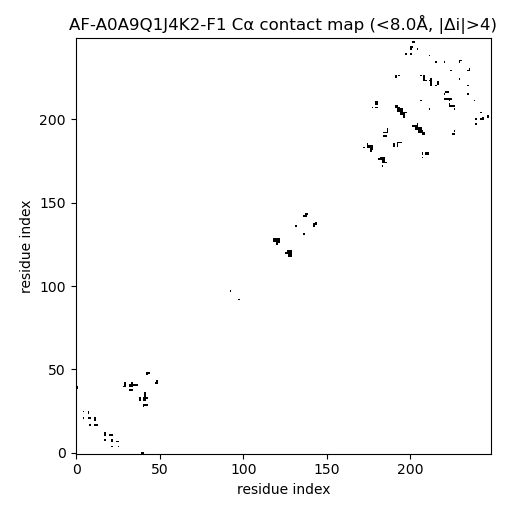OM 804 N N . LYS A 1 103 ? 32.257 -9.001 -52.959 1.00 68.31 103 LYS A N 1
ATOM 805 C CA . LYS A 1 103 ? 32.532 -7.564 -53.118 1.00 68.31 103 LYS A CA 1
ATOM 806 C C . LYS A 1 103 ? 31.258 -6.774 -53.424 1.00 68.31 103 LYS A C 1
ATOM 808 O O . LYS A 1 103 ? 30.999 -5.774 -52.763 1.00 68.31 103 LYS A O 1
ATOM 813 N N . GLU A 1 104 ? 30.426 -7.268 -54.342 1.00 70.50 104 GLU A N 1
ATOM 814 C CA . GLU A 1 104 ? 29.138 -6.650 -54.680 1.00 70.50 104 GLU A CA 1
ATOM 815 C C . GLU A 1 104 ? 28.143 -6.681 -53.507 1.00 70.50 104 GLU A C 1
ATOM 817 O O . GLU A 1 104 ? 27.402 -5.719 -53.301 1.00 70.50 104 GLU A O 1
ATOM 822 N N . ILE A 1 105 ? 28.118 -7.753 -52.707 1.00 69.81 105 ILE A N 1
ATOM 823 C CA . ILE A 1 105 ? 27.275 -7.841 -51.501 1.00 69.81 105 ILE A CA 1
ATOM 824 C C . ILE A 1 105 ? 27.758 -6.854 -50.429 1.00 69.81 105 ILE A C 1
ATOM 826 O O . ILE A 1 105 ? 26.933 -6.169 -49.817 1.00 69.81 105 ILE A O 1
ATOM 830 N N . LEU A 1 106 ? 29.074 -6.742 -50.225 1.00 66.44 106 LEU A N 1
ATOM 831 C CA . LEU A 1 106 ? 29.677 -5.777 -49.301 1.00 66.44 106 LEU A CA 1
ATOM 832 C C . LEU A 1 106 ? 29.398 -4.329 -49.730 1.00 66.44 106 LEU A C 1
ATOM 834 O O . LEU A 1 106 ? 28.953 -3.531 -48.904 1.00 66.44 106 LEU A O 1
ATOM 838 N N . GLU A 1 107 ? 29.562 -3.992 -51.012 1.00 63.84 107 GLU A N 1
ATOM 839 C CA . GLU A 1 107 ? 29.219 -2.667 -51.553 1.00 63.84 107 GLU A CA 1
ATOM 840 C C . GLU A 1 107 ? 27.722 -2.361 -51.432 1.00 63.84 107 GLU A C 1
ATOM 842 O O . GLU A 1 107 ? 27.343 -1.261 -51.015 1.00 63.84 107 GLU A O 1
ATOM 847 N N . LYS A 1 108 ? 26.848 -3.337 -51.717 1.00 66.44 108 LYS A N 1
ATOM 848 C CA . LYS A 1 108 ? 25.394 -3.183 -51.549 1.00 66.44 108 LYS A CA 1
ATOM 849 C C . LYS A 1 108 ? 25.004 -2.981 -50.083 1.00 66.44 108 LYS A C 1
ATOM 851 O O . LYS A 1 108 ? 24.143 -2.142 -49.809 1.00 66.44 108 LYS A O 1
ATOM 856 N N . GLN A 1 109 ? 25.651 -3.662 -49.131 1.00 56.19 109 GLN A N 1
ATOM 857 C CA . GLN A 1 109 ? 25.451 -3.406 -47.696 1.00 56.19 109 GLN A CA 1
ATOM 858 C C . GLN A 1 109 ? 25.954 -2.014 -47.279 1.00 56.19 109 GLN A C 1
ATOM 860 O O . GLN A 1 109 ? 25.281 -1.327 -46.502 1.00 56.19 109 GLN A O 1
ATOM 865 N N . GLN A 1 110 ? 27.082 -1.553 -47.828 1.00 53.50 110 GLN A N 1
ATOM 866 C CA . GLN A 1 110 ? 27.638 -0.229 -47.537 1.00 53.50 110 GLN A CA 1
ATOM 867 C C . GLN A 1 110 ? 26.752 0.903 -48.097 1.00 53.50 110 GLN A C 1
ATOM 869 O O . GLN A 1 110 ? 26.490 1.889 -47.400 1.00 53.50 110 GLN A O 1
ATOM 874 N N . GLN A 1 111 ? 26.182 0.733 -49.297 1.00 52.41 111 GLN A N 1
ATOM 875 C CA . GLN A 1 111 ? 25.203 1.666 -49.873 1.00 52.41 111 GLN A CA 1
ATOM 876 C C . GLN A 1 111 ? 23.855 1.654 -49.131 1.00 52.41 111 GLN A C 1
ATOM 878 O O . GLN A 1 111 ? 23.255 2.716 -48.933 1.00 52.41 111 GLN A O 1
ATOM 883 N N . GLN A 1 112 ? 23.381 0.497 -48.648 1.00 46.84 112 GLN A N 1
ATOM 884 C CA . GLN A 1 112 ? 22.169 0.434 -47.818 1.00 46.84 112 GLN A CA 1
ATOM 885 C C . GLN A 1 112 ? 22.354 1.129 -46.460 1.00 46.84 112 GLN A C 1
ATOM 887 O O . GLN A 1 112 ? 21.417 1.772 -45.982 1.00 46.84 112 GLN A O 1
ATOM 892 N N . GLN A 1 113 ? 23.553 1.090 -45.863 1.00 45.44 113 GLN A N 1
ATOM 893 C CA . GLN A 1 113 ? 23.866 1.866 -44.654 1.00 45.44 113 GLN A CA 1
ATOM 894 C C . GLN A 1 113 ? 23.977 3.377 -44.907 1.00 45.44 113 GLN A C 1
ATOM 896 O O . GLN A 1 113 ? 23.667 4.157 -44.004 1.00 45.44 113 GLN A O 1
ATOM 901 N N . GLN A 1 114 ? 24.361 3.821 -46.110 1.00 43.84 114 GLN A N 1
ATOM 902 C CA . GLN A 1 114 ? 24.350 5.246 -46.461 1.00 43.84 114 GLN A CA 1
ATOM 903 C C . GLN A 1 114 ? 22.935 5.768 -46.768 1.00 43.84 114 GLN A C 1
ATOM 905 O O . GLN A 1 114 ? 22.581 6.840 -46.281 1.00 43.84 114 GLN A O 1
ATOM 910 N N . LYS A 1 115 ? 22.072 5.000 -47.454 1.00 40.62 115 LYS A N 1
ATOM 911 C CA . LYS A 1 115 ? 20.668 5.398 -47.714 1.00 40.62 115 LYS A CA 1
ATOM 912 C C . LYS A 1 115 ? 19.757 5.339 -46.477 1.00 40.62 115 LYS A C 1
ATOM 914 O O . LYS A 1 115 ? 18.803 6.106 -46.393 1.00 40.62 115 LYS A O 1
ATOM 919 N N . LYS A 1 116 ? 20.065 4.513 -45.465 1.00 40.66 116 LYS A N 1
ATOM 920 C CA . LYS A 1 116 ? 19.363 4.513 -44.157 1.00 40.66 116 LYS A CA 1
ATOM 921 C C . LYS A 1 116 ? 19.839 5.599 -43.179 1.00 40.66 116 LYS A C 1
ATOM 923 O O . LYS A 1 116 ? 19.403 5.607 -42.029 1.00 40.66 116 LYS A O 1
ATOM 928 N N . LYS A 1 117 ? 20.671 6.551 -43.618 1.00 44.25 117 LYS A N 1
ATOM 929 C CA . LYS A 1 117 ? 20.935 7.810 -42.900 1.00 44.25 117 LYS A CA 1
ATOM 930 C C . LYS A 1 117 ? 19.933 8.899 -43.300 1.00 44.25 117 LYS A C 1
ATOM 932 O O . LYS A 1 117 ? 20.307 10.051 -43.474 1.00 44.25 117 LYS A O 1
ATOM 937 N N . MET A 1 118 ? 18.653 8.551 -43.438 1.00 39.41 118 MET A N 1
ATOM 938 C CA . MET A 1 118 ? 17.609 9.569 -43.507 1.00 39.41 118 MET A CA 1
ATOM 939 C C . MET A 1 118 ? 17.513 10.211 -42.119 1.00 39.41 118 MET A C 1
ATOM 941 O O . MET A 1 118 ? 17.293 9.542 -41.106 1.00 39.41 118 MET A O 1
ATOM 945 N N . THR A 1 119 ? 17.816 11.499 -42.081 1.00 47.38 119 THR A N 1
ATOM 946 C CA . THR A 1 119 ? 17.934 12.375 -40.919 1.00 47.38 119 THR A CA 1
ATOM 947 C C . THR A 1 119 ? 16.773 12.144 -39.945 1.00 47.38 119 THR A C 1
ATOM 949 O O . THR A 1 119 ? 15.628 12.453 -40.250 1.00 47.38 119 THR A O 1
ATOM 952 N N . ARG A 1 120 ? 17.032 11.560 -38.765 1.00 54.81 120 ARG A N 1
ATOM 953 C CA . ARG A 1 120 ? 15.999 11.426 -37.719 1.00 54.81 120 ARG A CA 1
ATOM 954 C C . ARG A 1 120 ? 15.876 12.759 -36.997 1.00 54.81 120 ARG A C 1
ATOM 956 O O . ARG A 1 120 ? 16.773 13.090 -36.228 1.00 54.81 120 ARG A O 1
ATOM 963 N N . ASN A 1 121 ? 14.789 13.488 -37.205 1.00 58.84 121 ASN A N 1
ATOM 964 C CA . ASN A 1 121 ? 14.496 14.721 -36.476 1.00 58.84 121 ASN A CA 1
ATOM 965 C C . ASN A 1 121 ? 14.296 14.436 -34.975 1.00 58.84 121 ASN A C 1
ATOM 967 O O . ASN A 1 121 ? 13.910 13.331 -34.573 1.00 58.84 121 ASN A O 1
ATOM 971 N N . CYS A 1 122 ? 14.611 15.413 -34.123 1.00 51.00 122 CYS A N 1
ATOM 972 C CA . CYS A 1 122 ? 14.363 15.306 -32.686 1.00 51.00 122 CYS A CA 1
ATOM 973 C C . CYS A 1 122 ? 12.850 15.281 -32.413 1.00 51.00 122 CYS A C 1
ATOM 975 O O . CYS A 1 122 ? 12.141 16.199 -32.812 1.00 51.00 122 CYS A O 1
ATOM 977 N N . LEU A 1 123 ? 12.357 14.267 -31.691 1.00 55.03 123 LEU A N 1
ATOM 978 C CA . LEU A 1 123 ? 10.925 14.124 -31.379 1.00 55.03 123 LEU A CA 1
ATOM 979 C C . LEU A 1 123 ? 10.371 15.250 -30.486 1.00 55.03 123 LEU A C 1
ATOM 981 O O . LEU A 1 123 ? 9.161 15.416 -30.428 1.00 55.03 123 LEU A O 1
ATOM 985 N N . ALA A 1 124 ? 11.230 16.008 -29.795 1.00 47.09 124 ALA A N 1
ATOM 986 C CA . ALA A 1 124 ? 10.810 17.097 -28.911 1.00 47.09 124 ALA A CA 1
ATOM 987 C C . ALA A 1 124 ? 10.733 18.469 -29.606 1.00 47.09 124 ALA A C 1
ATOM 989 O O . ALA A 1 124 ? 9.929 19.297 -29.198 1.00 47.09 124 ALA A O 1
ATOM 990 N N . CYS A 1 125 ? 11.549 18.724 -30.636 1.00 62.69 125 CYS A N 1
ATOM 991 C CA . CYS A 1 125 ? 11.633 20.048 -31.274 1.00 62.69 125 CYS A CA 1
ATOM 992 C C . CYS A 1 125 ? 11.542 20.035 -32.808 1.00 62.69 125 CYS A C 1
ATOM 994 O O . CYS A 1 125 ? 11.605 21.091 -33.427 1.00 62.69 125 CYS A O 1
ATOM 996 N N . GLY A 1 126 ? 11.424 18.868 -33.448 1.00 55.28 126 GLY A N 1
ATOM 997 C CA . GLY A 1 126 ? 11.231 18.744 -34.898 1.00 55.28 126 GLY A CA 1
ATOM 998 C C . GLY A 1 126 ? 12.430 19.148 -35.763 1.00 55.28 126 GLY A C 1
ATOM 999 O O . GLY A 1 126 ? 12.400 18.920 -36.971 1.00 55.28 126 GLY A O 1
ATOM 1000 N N . GLN A 1 127 ? 13.505 19.687 -35.184 1.00 53.56 127 GLN A N 1
ATOM 1001 C CA . GLN A 1 127 ? 14.679 20.088 -35.951 1.00 53.56 127 GLN A CA 1
ATOM 1002 C C . GLN A 1 127 ? 15.456 18.880 -36.497 1.00 53.56 127 GLN A C 1
ATOM 1004 O O . GLN A 1 127 ? 15.464 17.807 -35.867 1.00 53.56 127 GLN A O 1
ATOM 1009 N N . PRO A 1 128 ? 16.124 19.041 -37.661 1.00 54.50 128 PRO A N 1
ATOM 1010 C CA . PRO A 1 128 ? 17.085 18.058 -38.134 1.00 54.50 128 PRO A CA 1
ATOM 1011 C C . PRO A 1 128 ? 18.096 17.835 -37.015 1.00 54.50 128 PRO A C 1
ATOM 1013 O O . PRO A 1 128 ? 18.540 18.799 -36.392 1.00 54.50 128 PRO A O 1
ATOM 1016 N N . LYS A 1 129 ? 18.477 16.583 -36.745 1.00 51.19 129 LYS A N 1
ATOM 1017 C CA . LYS A 1 129 ? 19.664 16.337 -35.926 1.00 51.19 129 LYS A CA 1
ATOM 1018 C C . LYS A 1 129 ? 20.866 16.866 -36.704 1.00 51.19 129 LYS A C 1
ATOM 1020 O O . LYS A 1 129 ? 21.494 16.111 -37.444 1.00 51.19 129 LYS A O 1
ATOM 1025 N N . SER A 1 130 ? 21.172 18.156 -36.559 1.00 50.97 130 SER A N 1
ATOM 1026 C CA . SER A 1 130 ? 22.532 18.625 -36.742 1.00 50.97 130 SER A CA 1
ATOM 1027 C C . SER A 1 130 ? 23.365 17.743 -35.825 1.00 50.97 130 SER A C 1
ATOM 1029 O O . SER A 1 130 ? 23.073 17.568 -34.638 1.00 50.97 130 SER A O 1
ATOM 1031 N N . ARG A 1 131 ? 24.330 17.046 -36.410 1.00 59.78 131 ARG A N 1
ATOM 1032 C CA . ARG A 1 131 ? 25.236 16.188 -35.660 1.00 59.78 131 ARG A CA 1
ATOM 1033 C C . ARG A 1 131 ? 26.251 17.110 -34.979 1.00 59.78 131 ARG A C 1
ATOM 1035 O O . ARG A 1 131 ? 27.411 17.103 -35.358 1.00 59.78 131 ARG A O 1
ATOM 1042 N N . MET A 1 132 ? 25.786 17.965 -34.064 1.00 56.56 132 MET A N 1
ATOM 1043 C CA . MET A 1 132 ? 26.674 18.742 -33.205 1.00 56.56 132 MET A CA 1
ATOM 1044 C C . MET A 1 132 ? 27.456 17.750 -32.351 1.00 56.56 132 MET A C 1
ATOM 1046 O O . MET A 1 132 ? 26.902 16.730 -31.918 1.00 56.56 132 MET A O 1
ATOM 1050 N N . SER A 1 133 ? 28.752 18.004 -32.192 1.00 67.69 133 SER A N 1
ATOM 1051 C CA . SER A 1 133 ? 29.588 17.193 -31.316 1.00 67.69 133 SER A CA 1
ATOM 1052 C C . SER A 1 133 ? 29.072 17.296 -29.877 1.00 67.69 133 SER A C 1
ATOM 1054 O O . SER A 1 133 ? 28.271 18.177 -29.545 1.00 67.69 133 SER A O 1
ATOM 1056 N N . PHE A 1 134 ? 29.478 16.366 -29.014 1.00 67.38 134 PHE A N 1
ATOM 1057 C CA . PHE A 1 134 ? 29.097 16.467 -27.608 1.00 67.38 134 PHE A CA 1
ATOM 1058 C C . PHE A 1 134 ? 29.684 17.738 -26.982 1.00 67.38 134 PHE A C 1
ATOM 1060 O O . PHE A 1 134 ? 29.027 18.366 -26.160 1.00 67.38 134 PHE A O 1
ATOM 1067 N N . GLU A 1 135 ? 30.869 18.140 -27.429 1.00 73.19 135 GLU A N 1
ATOM 1068 C CA . GLU A 1 135 ? 31.570 19.353 -27.030 1.00 73.19 135 GLU A CA 1
ATOM 1069 C C . GLU A 1 135 ? 30.757 20.604 -27.396 1.00 73.19 135 GLU A C 1
ATOM 1071 O O . GLU A 1 135 ? 30.472 21.426 -26.526 1.00 73.19 135 GLU A O 1
ATOM 1076 N N . ASP A 1 136 ? 30.274 20.696 -28.639 1.00 70.88 136 ASP A N 1
ATOM 1077 C CA . ASP A 1 136 ? 29.432 21.817 -29.083 1.00 70.88 136 ASP A CA 1
ATOM 1078 C C . ASP A 1 136 ? 28.060 21.816 -28.389 1.00 70.88 136 ASP A C 1
ATOM 1080 O O . ASP A 1 136 ? 27.487 22.868 -28.103 1.00 70.88 136 ASP A O 1
ATOM 1084 N N . PHE A 1 137 ? 27.514 20.629 -28.100 1.00 74.12 137 PHE A N 1
ATOM 1085 C CA . PHE A 1 137 ? 26.259 20.492 -27.363 1.00 74.12 137 PHE A CA 1
ATOM 1086 C C . PHE A 1 137 ? 26.412 20.912 -25.897 1.00 74.12 137 PHE A C 1
ATOM 1088 O O . PHE A 1 137 ? 25.552 21.624 -25.379 1.00 74.12 137 PHE A O 1
ATOM 1095 N N . ALA A 1 138 ? 27.498 20.513 -25.234 1.00 73.88 138 ALA A N 1
ATOM 1096 C CA . ALA A 1 138 ? 27.790 20.877 -23.851 1.00 73.88 138 ALA A CA 1
ATOM 1097 C C . ALA A 1 138 ? 28.079 22.378 -23.702 1.00 73.88 138 ALA A C 1
ATOM 1099 O O . ALA A 1 138 ? 27.691 22.971 -22.700 1.00 73.88 138 ALA A O 1
ATOM 1100 N N . ALA A 1 139 ? 28.686 22.997 -24.717 1.00 79.44 139 ALA A N 1
ATOM 1101 C CA . ALA A 1 139 ? 28.881 24.444 -24.793 1.00 79.44 139 ALA A CA 1
ATOM 1102 C C . ALA A 1 139 ? 27.607 25.218 -25.188 1.00 79.44 139 ALA A C 1
ATOM 1104 O O . ALA A 1 139 ? 27.615 26.449 -25.229 1.00 79.44 139 ALA A O 1
ATOM 1105 N N . SER A 1 140 ? 26.501 24.531 -25.501 1.00 80.44 140 SER A N 1
ATOM 1106 C CA . SER A 1 140 ? 25.269 25.207 -25.902 1.00 80.44 140 SER A CA 1
ATOM 1107 C C . SER A 1 140 ? 24.572 25.873 -24.702 1.00 80.44 140 SER A C 1
ATOM 1109 O O . SER A 1 140 ? 24.436 25.254 -23.641 1.00 80.44 140 SER A O 1
ATOM 1111 N N . PRO A 1 141 ? 23.989 27.077 -24.875 1.00 79.81 141 PRO A N 1
ATOM 1112 C CA . PRO A 1 141 ? 23.176 27.721 -23.835 1.00 79.81 141 PRO A CA 1
ATOM 1113 C C . PRO A 1 141 ? 21.969 26.879 -23.386 1.00 79.81 141 PRO A C 1
ATOM 1115 O O . PRO A 1 141 ? 21.420 27.074 -22.302 1.00 79.81 141 PRO A O 1
ATOM 1118 N N . PHE A 1 142 ? 21.524 25.946 -24.235 1.00 80.44 142 PHE A N 1
ATOM 1119 C CA . PHE A 1 142 ? 20.473 24.988 -23.907 1.00 80.44 142 PHE A CA 1
ATOM 1120 C C . PHE A 1 142 ? 20.936 23.988 -22.841 1.00 80.44 142 PHE A C 1
ATOM 1122 O O . PHE A 1 142 ? 20.216 23.759 -21.871 1.00 80.44 142 PHE A O 1
ATOM 1129 N N . PHE A 1 143 ? 22.133 23.416 -22.994 1.00 77.81 143 PHE A N 1
ATOM 1130 C CA . PHE A 1 143 ? 22.663 22.434 -22.052 1.00 77.81 143 PHE A CA 1
ATOM 1131 C C . PHE A 1 143 ? 22.892 23.042 -20.669 1.00 77.81 143 PHE A C 1
ATOM 1133 O O . PHE A 1 143 ? 22.489 22.448 -19.671 1.00 77.81 143 PHE A O 1
ATOM 1140 N N . GLU A 1 144 ? 23.454 24.249 -20.608 1.00 79.81 144 GLU A N 1
ATOM 1141 C CA . GLU A 1 144 ? 23.665 24.958 -19.345 1.00 79.81 144 GLU A CA 1
ATOM 1142 C C . GLU A 1 144 ? 22.337 25.257 -18.631 1.00 79.81 144 GLU A C 1
ATOM 1144 O O . GLU A 1 144 ? 22.183 24.964 -17.444 1.00 79.81 144 GLU A O 1
ATOM 1149 N N . ARG A 1 145 ? 21.319 25.721 -19.368 1.00 84.25 145 ARG A N 1
ATOM 1150 C CA . ARG A 1 145 ? 19.972 25.941 -18.821 1.00 84.25 145 ARG A CA 1
ATOM 1151 C C . ARG A 1 145 ? 19.340 24.657 -18.282 1.00 84.25 145 ARG A C 1
ATOM 1153 O O . ARG A 1 145 ? 18.769 24.668 -17.193 1.00 84.25 145 ARG A O 1
ATOM 1160 N N . GLU A 1 146 ? 19.424 23.557 -19.027 1.00 85.62 146 GLU A N 1
ATOM 1161 C CA . GLU A 1 146 ? 18.870 22.267 -18.598 1.00 85.62 146 GLU A CA 1
ATOM 1162 C C . GLU A 1 146 ? 19.626 21.677 -17.403 1.00 85.62 146 GLU A C 1
ATOM 1164 O O . GLU A 1 146 ? 19.015 21.062 -16.521 1.00 85.62 146 GLU A O 1
ATOM 1169 N N . LEU A 1 147 ? 20.941 21.902 -17.334 1.00 84.31 147 LEU A N 1
ATOM 1170 C CA . LEU A 1 147 ? 21.775 21.511 -16.205 1.00 84.31 147 LEU A CA 1
ATOM 1171 C C . LEU A 1 147 ? 21.381 22.281 -14.939 1.00 84.31 147 LEU A C 1
ATOM 1173 O O . LEU A 1 147 ? 21.171 21.663 -13.892 1.00 84.31 147 LEU A O 1
ATOM 1177 N N . GLU A 1 148 ? 21.212 23.600 -15.032 1.00 84.94 148 GLU A N 1
ATOM 1178 C CA . GLU A 1 148 ? 20.749 24.424 -13.912 1.00 84.94 148 GLU A CA 1
ATOM 1179 C C . GLU A 1 148 ? 19.322 24.062 -13.488 1.00 84.94 148 GLU A C 1
ATOM 1181 O O . GLU A 1 148 ? 19.058 23.866 -12.299 1.00 84.94 148 GLU A O 1
ATOM 1186 N N . ALA A 1 149 ? 18.411 23.834 -14.437 1.00 84.06 149 ALA A N 1
ATOM 1187 C CA . ALA A 1 149 ? 17.064 23.356 -14.132 1.00 84.06 149 ALA A CA 1
ATOM 1188 C C . ALA A 1 149 ? 17.083 21.984 -13.427 1.00 84.06 149 ALA A C 1
ATOM 1190 O O . ALA A 1 149 ? 16.298 21.731 -12.510 1.00 84.06 149 ALA A O 1
ATOM 1191 N N . ALA A 1 150 ? 17.997 21.084 -13.806 1.00 84.56 150 ALA A N 1
ATOM 1192 C CA . ALA A 1 150 ? 18.168 19.797 -13.135 1.00 84.56 150 ALA A CA 1
ATOM 1193 C C . ALA A 1 150 ? 18.707 19.948 -11.704 1.00 84.56 150 ALA A C 1
ATOM 1195 O O . ALA A 1 150 ? 18.205 19.277 -10.795 1.00 84.56 150 ALA A O 1
ATOM 1196 N N . LYS A 1 151 ? 19.675 20.849 -11.481 1.00 89.56 151 LYS A N 1
ATOM 1197 C CA . LYS A 1 151 ? 20.180 21.186 -10.139 1.00 89.56 151 LYS A CA 1
ATOM 1198 C C . LYS A 1 151 ? 19.072 21.766 -9.260 1.00 89.56 151 LYS A C 1
ATOM 1200 O O . LYS A 1 151 ? 18.917 21.321 -8.123 1.00 89.56 151 LYS A O 1
ATOM 1205 N N . GLN A 1 152 ? 18.261 22.679 -9.797 1.00 89.00 152 GLN A N 1
ATOM 1206 C CA . GLN A 1 152 ? 17.129 23.284 -9.088 1.00 89.00 152 GLN A CA 1
ATOM 1207 C C . GLN A 1 152 ? 16.083 22.243 -8.683 1.00 89.00 152 GLN A C 1
ATOM 1209 O O . GLN A 1 152 ? 15.736 22.171 -7.507 1.00 89.00 152 GLN A O 1
ATOM 1214 N N . ARG A 1 153 ? 15.663 21.358 -9.601 1.00 90.56 153 ARG A N 1
ATOM 1215 C CA . ARG A 1 153 ? 14.752 20.241 -9.276 1.00 90.56 153 ARG A CA 1
ATOM 1216 C C . ARG A 1 153 ? 15.323 19.331 -8.186 1.00 90.56 153 ARG A C 1
ATOM 1218 O O . ARG A 1 153 ? 14.599 18.884 -7.299 1.00 90.56 153 ARG A O 1
ATOM 1225 N N . GLY A 1 154 ? 16.628 19.057 -8.232 1.00 91.62 154 GLY A N 1
ATOM 1226 C CA . GLY A 1 154 ? 17.315 18.279 -7.202 1.00 91.62 154 GLY A CA 1
ATOM 1227 C C . GLY A 1 154 ? 17.324 18.974 -5.836 1.00 91.62 154 GLY A C 1
ATOM 1228 O O . GLY A 1 154 ? 17.084 18.327 -4.814 1.00 91.62 154 GLY A O 1
ATOM 1229 N N . ALA A 1 155 ? 17.572 20.284 -5.808 1.00 90.50 155 ALA A N 1
ATOM 1230 C CA . ALA A 1 155 ? 17.540 21.092 -4.593 1.00 90.50 155 ALA A CA 1
ATOM 1231 C C . ALA A 1 155 ? 16.121 21.194 -4.013 1.00 90.50 155 ALA A C 1
ATOM 1233 O O . ALA A 1 155 ? 15.936 20.980 -2.817 1.00 90.50 155 ALA A O 1
ATOM 1234 N N . GLU A 1 156 ? 15.115 21.435 -4.853 1.00 89.19 156 GLU A N 1
ATOM 1235 C CA . GLU A 1 156 ? 13.703 21.453 -4.467 1.00 89.19 156 GLU A CA 1
ATOM 1236 C C . GLU A 1 156 ? 13.278 20.109 -3.866 1.00 89.19 156 GLU A C 1
ATOM 1238 O O . GLU A 1 156 ? 12.737 20.067 -2.762 1.00 89.19 156 GLU A O 1
ATOM 1243 N N . TRP A 1 157 ? 13.620 18.994 -4.522 1.00 89.50 157 TRP A N 1
ATOM 1244 C CA . TRP A 1 157 ? 13.336 17.659 -3.998 1.00 89.50 157 TRP A CA 1
ATOM 1245 C C . TRP A 1 157 ? 13.979 17.427 -2.625 1.00 89.50 157 TRP A C 1
ATOM 1247 O O . TRP A 1 157 ? 13.328 16.890 -1.726 1.00 89.50 157 TRP A O 1
ATOM 1257 N N . LYS A 1 158 ? 15.231 17.870 -2.426 1.00 89.31 158 LYS A N 1
ATOM 1258 C CA . LYS A 1 158 ? 15.901 17.804 -1.117 1.00 89.31 158 LYS A CA 1
ATOM 1259 C C . LYS A 1 158 ? 15.173 18.639 -0.060 1.00 89.31 158 LYS A C 1
ATOM 1261 O O . LYS A 1 158 ? 14.958 18.131 1.037 1.00 89.31 158 LYS A O 1
ATOM 1266 N N . ARG A 1 159 ? 14.753 19.869 -0.385 1.00 88.06 159 ARG A N 1
ATOM 1267 C CA . ARG A 1 159 ? 13.999 20.740 0.537 1.00 88.06 159 ARG A CA 1
ATOM 1268 C C . ARG A 1 159 ? 12.654 20.125 0.919 1.00 88.06 159 ARG A C 1
ATOM 1270 O O . ARG A 1 159 ? 12.347 20.036 2.103 1.00 88.06 159 ARG A O 1
ATOM 1277 N N . VAL A 1 160 ? 11.896 19.615 -0.053 1.00 85.31 160 VAL A N 1
ATOM 1278 C CA . VAL A 1 160 ? 10.617 18.924 0.192 1.00 85.31 160 VAL A CA 1
ATOM 1279 C C . VAL A 1 160 ? 10.822 17.669 1.043 1.00 85.31 160 VAL A C 1
ATOM 1281 O O . VAL A 1 160 ? 10.032 17.391 1.945 1.00 85.31 160 VAL A O 1
ATOM 1284 N N . ALA A 1 161 ? 11.880 16.897 0.789 1.00 83.75 161 ALA A N 1
ATOM 1285 C CA . ALA A 1 161 ? 12.202 15.719 1.588 1.00 83.75 161 ALA A CA 1
ATOM 1286 C C . ALA A 1 161 ? 12.567 16.085 3.037 1.00 83.75 161 ALA A C 1
ATOM 1288 O O . ALA A 1 161 ? 12.142 15.398 3.966 1.00 83.75 161 ALA A O 1
ATOM 1289 N N . GLU A 1 162 ? 13.320 17.164 3.246 1.00 84.12 162 GLU A N 1
ATOM 1290 C CA . GLU A 1 162 ? 13.663 17.660 4.579 1.00 84.12 162 GLU A CA 1
ATOM 1291 C C . GLU A 1 162 ? 12.433 18.203 5.322 1.00 84.12 162 GLU A C 1
ATOM 1293 O O . GLU A 1 162 ? 12.212 17.864 6.483 1.00 84.12 162 GLU A O 1
ATOM 1298 N N . GLU A 1 163 ? 11.573 18.966 4.649 1.00 82.38 163 GLU A N 1
ATOM 1299 C CA . GLU A 1 163 ? 10.320 19.455 5.225 1.00 82.38 163 GLU A CA 1
ATOM 1300 C C . GLU A 1 163 ? 9.392 18.300 5.622 1.00 82.38 163 GLU A C 1
ATOM 1302 O O . GLU A 1 163 ? 8.805 18.316 6.704 1.00 82.38 163 GLU A O 1
ATOM 1307 N N . ARG A 1 164 ? 9.309 17.245 4.801 1.00 76.31 164 ARG A N 1
ATOM 1308 C CA . ARG A 1 164 ? 8.593 16.012 5.162 1.00 76.31 164 ARG A CA 1
ATOM 1309 C C . ARG A 1 164 ? 9.192 15.344 6.397 1.00 76.31 164 ARG A C 1
ATOM 1311 O O . ARG A 1 164 ? 8.432 14.909 7.255 1.00 76.31 164 ARG A O 1
ATOM 1318 N N . LYS A 1 165 ? 10.523 15.301 6.533 1.00 73.69 165 LYS A N 1
ATOM 1319 C CA . LYS A 1 165 ? 11.176 14.788 7.752 1.00 73.69 165 LYS A CA 1
ATOM 1320 C C . LYS A 1 165 ? 10.823 15.628 8.980 1.00 73.69 165 LYS A C 1
ATOM 1322 O O . LYS A 1 165 ? 10.501 15.054 10.013 1.00 73.69 165 LYS A O 1
ATOM 1327 N N . ARG A 1 166 ? 10.815 16.961 8.866 1.00 71.81 166 ARG A N 1
ATOM 1328 C CA . ARG A 1 166 ? 10.405 17.867 9.956 1.00 71.81 166 ARG A CA 1
ATOM 1329 C C . ARG A 1 166 ? 8.928 17.682 10.329 1.00 71.81 166 ARG A C 1
ATOM 1331 O O . ARG A 1 166 ? 8.610 17.608 11.509 1.00 71.81 166 ARG A O 1
ATOM 1338 N N . LYS A 1 167 ? 8.035 17.513 9.346 1.00 62.09 167 LYS A N 1
ATOM 1339 C CA . LYS A 1 167 ? 6.609 17.208 9.581 1.00 62.09 167 LYS A CA 1
ATOM 1340 C C . LYS A 1 167 ? 6.388 15.817 10.184 1.00 62.09 167 LYS A C 1
ATOM 1342 O O . LYS A 1 167 ? 5.496 15.666 11.003 1.00 62.09 167 LYS A O 1
ATOM 1347 N N . SER A 1 168 ? 7.204 14.819 9.844 1.00 56.50 168 SER A N 1
ATOM 1348 C CA . SER A 1 168 ? 7.183 13.505 10.509 1.00 56.50 168 SER A CA 1
ATOM 1349 C C . SER A 1 168 ? 7.793 13.511 11.915 1.00 56.50 168 SER A C 1
ATOM 1351 O O . SER A 1 168 ? 7.520 12.588 12.676 1.00 56.50 168 SER A O 1
ATOM 1353 N N . ALA A 1 169 ? 8.605 14.515 12.268 1.00 57.84 169 ALA A N 1
ATOM 1354 C CA . ALA A 1 169 ? 9.109 14.707 13.629 1.00 57.84 169 ALA A CA 1
ATOM 1355 C C . ALA A 1 169 ? 8.058 15.330 14.570 1.00 57.84 169 ALA A C 1
ATOM 1357 O O . ALA A 1 169 ? 8.188 15.219 15.788 1.00 57.84 169 ALA A O 1
ATOM 1358 N N . VAL A 1 170 ? 6.986 15.922 14.025 1.00 54.91 170 VAL A N 1
ATOM 1359 C CA . VAL A 1 170 ? 5.742 16.129 14.776 1.00 54.91 170 VAL A CA 1
ATOM 1360 C C . VAL A 1 170 ? 5.169 14.741 15.035 1.00 54.91 170 VAL A C 1
ATOM 1362 O O . VAL A 1 170 ? 4.860 14.022 14.088 1.00 54.91 170 VAL A O 1
ATOM 1365 N N . GLN A 1 171 ? 5.100 14.344 16.307 1.00 56.50 171 GLN A N 1
ATOM 1366 C CA . GLN A 1 171 ? 4.658 13.023 16.756 1.00 56.50 171 GLN A CA 1
ATOM 1367 C C . GLN A 1 171 ? 3.246 12.701 16.238 1.00 56.50 171 GLN A C 1
ATOM 1369 O O . GLN A 1 171 ? 2.243 12.927 16.912 1.00 56.50 171 GLN A O 1
ATOM 1374 N N . LEU A 1 172 ? 3.154 12.151 15.029 1.00 53.91 172 LEU A N 1
ATOM 1375 C CA . LEU A 1 172 ? 1.961 11.460 14.565 1.00 53.91 172 LEU A CA 1
ATOM 1376 C C . LEU A 1 172 ? 1.724 10.286 15.524 1.00 53.91 172 LEU A C 1
ATOM 1378 O O . LEU A 1 172 ? 2.697 9.630 15.904 1.00 53.91 172 LEU A O 1
ATOM 1382 N N . PRO A 1 173 ? 0.479 9.995 15.941 1.00 53.12 173 PRO A N 1
ATOM 1383 C CA . PRO A 1 173 ? 0.211 8.869 16.824 1.00 53.12 173 PRO A CA 1
ATOM 1384 C C . PRO A 1 173 ? 0.690 7.574 16.158 1.00 53.12 173 PRO A C 1
ATOM 1386 O O . PRO A 1 173 ? 0.044 7.045 15.257 1.00 53.12 173 PRO A O 1
ATOM 1389 N N . THR A 1 174 ? 1.847 7.068 16.577 1.00 51.16 174 THR A N 1
ATOM 1390 C CA . THR A 1 174 ? 2.404 5.814 16.076 1.00 51.16 174 THR A CA 1
ATOM 1391 C C . THR A 1 174 ? 1.505 4.675 16.558 1.00 51.16 174 THR A C 1
ATOM 1393 O O . THR A 1 174 ? 1.589 4.261 17.713 1.00 51.16 174 THR A O 1
ATOM 1396 N N . GLY A 1 175 ? 0.580 4.201 15.719 1.00 67.06 175 GLY A N 1
ATOM 1397 C CA . GLY A 1 175 ? -0.311 3.099 16.084 1.00 67.06 175 GLY A CA 1
ATOM 1398 C C . GLY A 1 175 ? -1.499 2.891 15.147 1.00 67.06 175 GLY A C 1
ATOM 1399 O O . GLY A 1 175 ? -1.832 3.738 14.323 1.00 67.06 175 GLY A O 1
ATOM 1400 N N . ARG A 1 176 ? -2.160 1.734 15.286 1.00 76.12 176 ARG A N 1
ATOM 1401 C CA . ARG A 1 176 ? -3.461 1.486 14.647 1.00 76.12 176 ARG A CA 1
ATOM 1402 C C . ARG A 1 176 ? -4.528 2.348 15.324 1.00 76.12 176 ARG A C 1
ATOM 1404 O O . ARG A 1 176 ? -4.580 2.410 16.550 1.00 76.12 176 ARG A O 1
ATOM 1411 N N . LEU A 1 177 ? -5.386 2.977 14.529 1.00 84.00 177 LEU A N 1
ATOM 1412 C CA . LEU A 1 177 ? -6.544 3.717 15.027 1.00 84.00 177 LEU A CA 1
ATOM 1413 C C . LEU A 1 177 ? -7.756 2.791 15.132 1.00 84.00 177 LEU A C 1
ATOM 1415 O O . LEU A 1 177 ? -7.904 1.843 14.355 1.00 84.00 177 LEU A O 1
ATOM 1419 N N . CYS A 1 178 ? -8.629 3.065 16.096 1.00 83.31 178 CYS A N 1
ATOM 1420 C CA . CYS A 1 178 ? -9.914 2.398 16.196 1.00 83.31 178 CYS A CA 1
ATOM 1421 C C . CYS A 1 178 ? -10.757 2.743 14.966 1.00 83.31 178 CYS A C 1
ATOM 1423 O O . CYS A 1 178 ? -10.907 3.911 14.624 1.00 83.31 178 CYS A O 1
ATOM 1425 N N . ARG A 1 179 ? -11.351 1.736 14.319 1.00 85.50 179 ARG A N 1
ATOM 1426 C CA . ARG A 1 179 ? -12.214 1.951 13.147 1.00 85.50 179 ARG A CA 1
ATOM 1427 C C . ARG A 1 179 ? -13.486 2.744 13.474 1.00 85.50 179 ARG A C 1
ATOM 1429 O O . ARG A 1 179 ? -14.094 3.289 12.565 1.00 85.50 179 ARG A O 1
ATOM 1436 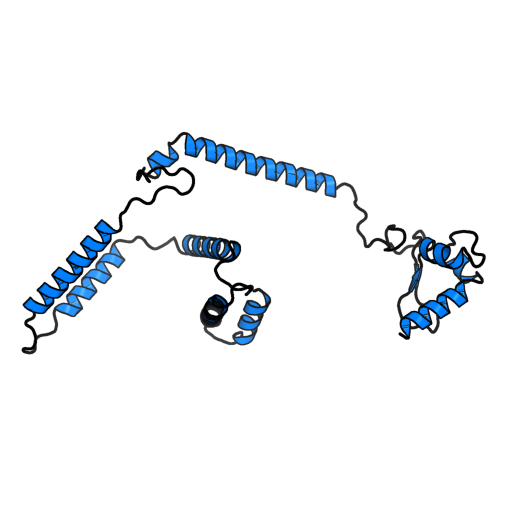N N . PHE A 1 180 ? -13.905 2.763 14.740 1.00 85.75 180 PHE A N 1
ATOM 1437 C CA . PHE A 1 180 ? -15.146 3.410 15.153 1.00 85.75 180 PHE A CA 1
ATOM 1438 C C . PHE A 1 180 ? -14.916 4.855 15.616 1.00 85.75 180 PHE A C 1
ATOM 1440 O O . PHE A 1 180 ? -15.404 5.785 14.988 1.00 85.75 180 PHE A O 1
ATOM 1447 N N . CYS A 1 181 ? -14.136 5.065 16.680 1.00 86.06 181 CYS A N 1
ATOM 1448 C CA . CYS A 1 181 ? -13.919 6.404 17.242 1.00 86.06 181 CYS A CA 1
ATOM 1449 C C . CYS A 1 181 ? -12.657 7.114 16.720 1.00 86.06 181 CYS A C 1
ATOM 1451 O O . CYS A 1 181 ? -12.360 8.220 17.161 1.00 86.06 181 CYS A O 1
ATOM 1453 N N . HIS A 1 182 ? -11.884 6.484 15.825 1.00 83.69 182 HIS A N 1
ATOM 1454 C CA . HIS A 1 182 ? -10.629 7.007 15.256 1.00 83.69 182 HIS A CA 1
ATOM 1455 C C . HIS A 1 182 ? -9.535 7.378 16.273 1.00 83.69 182 HIS A C 1
ATOM 1457 O O . HIS A 1 182 ? -8.499 7.925 15.901 1.00 83.69 182 HIS A O 1
ATOM 1463 N N . GLN A 1 183 ? -9.715 7.024 17.546 1.00 82.94 183 GLN A N 1
ATOM 1464 C CA . GLN A 1 183 ? -8.710 7.213 18.586 1.00 82.94 183 GLN A CA 1
ATOM 1465 C C . GLN A 1 183 ? -7.612 6.133 18.507 1.00 82.94 183 GLN A C 1
ATOM 1467 O O . GLN A 1 183 ? -7.868 5.025 18.017 1.00 82.94 183 GLN A O 1
ATOM 1472 N N . PRO A 1 184 ? -6.391 6.406 19.003 1.00 80.62 184 PRO A N 1
ATOM 1473 C CA . PRO A 1 184 ? -5.309 5.423 19.028 1.00 80.62 184 PRO A CA 1
ATOM 1474 C C . PRO A 1 184 ? -5.652 4.167 19.850 1.00 80.62 184 PRO A C 1
ATOM 1476 O O . PRO A 1 184 ? -5.998 4.263 21.028 1.00 80.62 184 PRO A O 1
ATOM 1479 N N . LEU A 1 185 ? -5.482 2.976 19.261 1.00 76.81 185 LEU A N 1
ATOM 1480 C CA . LEU A 1 185 ? -5.575 1.687 19.961 1.00 76.81 185 LEU A CA 1
ATOM 1481 C C . LEU A 1 185 ? -4.272 1.418 20.725 1.00 76.81 185 LEU A C 1
ATOM 1483 O O . LEU A 1 185 ? -3.434 0.621 20.299 1.00 76.81 185 LEU A O 1
ATOM 1487 N N . LYS A 1 186 ? -4.066 2.131 21.833 1.00 70.88 186 LYS A N 1
ATOM 1488 C CA . LYS A 1 186 ? -2.969 1.851 22.770 1.00 70.88 186 LYS A CA 1
ATOM 1489 C C . LYS A 1 186 ? -3.441 0.843 23.821 1.00 70.88 186 LYS A C 1
ATOM 1491 O O . LYS A 1 186 ? -4.621 0.816 24.154 1.00 70.88 186 LYS A O 1
ATOM 1496 N N . GLN A 1 187 ? -2.539 0.023 24.352 1.00 64.88 187 GLN A N 1
ATOM 1497 C CA . GLN A 1 187 ? -2.813 -0.760 25.562 1.00 64.88 187 GLN A CA 1
ATOM 1498 C C . GLN A 1 187 ? -2.229 -0.026 26.768 1.00 64.88 187 GLN A C 1
ATOM 1500 O O . GLN A 1 187 ? -1.092 0.435 26.703 1.00 64.88 187 GLN A O 1
ATOM 1505 N N . GLY A 1 188 ? -3.007 0.120 27.839 1.00 64.06 188 GLY A N 1
ATOM 1506 C CA . GLY A 1 188 ? -2.556 0.755 29.076 1.00 64.06 188 GLY A CA 1
ATOM 1507 C C . GLY A 1 188 ? -3.715 1.159 29.993 1.00 64.06 188 GLY A C 1
ATOM 1508 O O . GLY A 1 188 ? -4.852 1.211 29.525 1.00 64.06 188 GLY A O 1
ATOM 1509 N N . PRO A 1 189 ? -3.428 1.485 31.268 1.00 57.22 189 PRO A N 1
ATOM 1510 C CA . PRO A 1 189 ? -4.445 1.809 32.275 1.00 57.22 189 PRO A CA 1
ATOM 1511 C C . PRO A 1 189 ? -5.335 3.002 31.895 1.00 57.22 189 PRO A C 1
ATOM 1513 O O . PRO A 1 189 ? -6.488 3.062 32.301 1.00 57.22 189 PRO A O 1
ATOM 1516 N N . ASN A 1 190 ? -4.820 3.911 31.062 1.00 63.44 190 ASN A N 1
ATOM 1517 C CA . ASN A 1 190 ? -5.523 5.116 30.614 1.00 63.44 190 ASN A CA 1
ATOM 1518 C C . ASN A 1 190 ? -6.048 5.008 29.173 1.00 63.44 190 ASN A C 1
ATOM 1520 O O . ASN A 1 190 ? -6.458 6.010 28.588 1.00 63.44 190 ASN A O 1
ATOM 1524 N N . SER A 1 191 ? -5.973 3.827 28.550 1.00 68.25 191 SER A N 1
ATOM 1525 C CA . SER A 1 191 ? -6.517 3.655 27.206 1.00 68.25 191 SER A CA 1
ATOM 1526 C C . SER A 1 191 ? -8.024 3.417 27.276 1.00 68.25 191 SER A C 1
ATOM 1528 O O . SER A 1 191 ? -8.453 2.496 27.970 1.00 68.25 191 SER A O 1
ATOM 1530 N N . PRO A 1 192 ? -8.839 4.159 26.506 1.00 72.44 192 PRO A N 1
ATOM 1531 C CA . PRO A 1 192 ? -10.272 3.896 26.421 1.00 72.44 192 PRO A CA 1
ATOM 1532 C C . PRO A 1 192 ? -10.580 2.557 25.732 1.00 72.44 192 PRO A C 1
ATOM 1534 O O . PRO A 1 192 ? -11.701 2.068 25.831 1.00 72.44 192 PRO A O 1
ATOM 1537 N N . HIS A 1 193 ? -9.604 1.951 25.041 1.00 83.44 193 HIS A N 1
ATOM 1538 C CA . HIS A 1 193 ? -9.766 0.662 24.374 1.00 83.44 193 HIS A CA 1
ATOM 1539 C C . HIS A 1 193 ? -9.131 -0.465 25.174 1.00 83.44 193 HIS A C 1
ATOM 1541 O O . HIS A 1 193 ? -7.921 -0.465 25.408 1.00 83.44 193 HIS A O 1
ATOM 1547 N N . ILE A 1 194 ? -9.934 -1.479 25.496 1.00 82.38 194 ILE A N 1
ATOM 1548 C CA . ILE A 1 194 ? -9.454 -2.693 26.155 1.00 82.38 194 ILE A CA 1
ATOM 1549 C C . ILE A 1 194 ? -9.539 -3.857 25.180 1.00 82.38 194 ILE A C 1
ATOM 1551 O O . ILE A 1 194 ? -10.591 -4.171 24.628 1.00 82.38 194 ILE A O 1
ATOM 1555 N N . HIS A 1 195 ? -8.401 -4.503 24.957 1.00 80.00 195 HIS A N 1
ATOM 1556 C CA . HIS A 1 195 ? -8.351 -5.758 24.228 1.00 80.00 195 HIS A CA 1
ATOM 1557 C C . HIS A 1 195 ? -8.520 -6.892 25.231 1.00 80.00 195 HIS A C 1
ATOM 1559 O O . HIS A 1 195 ? -7.669 -7.075 26.095 1.00 80.00 195 HIS A O 1
ATOM 1565 N N . THR A 1 196 ? -9.596 -7.648 25.106 1.00 81.81 196 THR A N 1
ATOM 1566 C CA . THR A 1 196 ? -9.980 -8.682 26.065 1.00 81.81 196 THR A CA 1
ATOM 1567 C C . THR A 1 196 ? -10.601 -9.870 25.335 1.00 81.81 196 THR A C 1
ATOM 1569 O O . THR A 1 196 ? -10.735 -9.866 24.110 1.00 81.81 196 THR A O 1
ATOM 1572 N N . CYS A 1 197 ? -10.961 -10.902 26.080 1.00 82.44 197 CYS A N 1
ATOM 1573 C CA . CYS A 1 197 ? -11.771 -12.014 25.611 1.00 82.44 197 CYS A CA 1
ATOM 1574 C C . CYS A 1 197 ? -12.950 -12.146 26.571 1.00 82.44 197 CYS A C 1
ATOM 1576 O O . CYS A 1 197 ? -12.776 -12.017 27.782 1.00 82.44 197 CYS A O 1
ATOM 1578 N N . PHE A 1 198 ? -14.142 -12.412 26.046 1.00 85.12 198 PHE A N 1
ATOM 1579 C CA . PHE A 1 198 ? -15.247 -12.773 26.922 1.00 85.12 198 PHE A CA 1
ATOM 1580 C C . PHE A 1 198 ? -15.035 -14.202 27.444 1.00 85.12 198 PHE A C 1
ATOM 1582 O O . PHE A 1 198 ? -14.672 -15.079 26.651 1.00 85.12 198 PHE A O 1
ATOM 1589 N N . PRO A 1 199 ? -15.266 -14.466 28.742 1.00 83.25 199 PRO A N 1
ATOM 1590 C CA . PRO A 1 199 ? -15.201 -15.821 29.277 1.00 83.25 199 PRO A CA 1
ATOM 1591 C C . PRO A 1 199 ? -16.100 -16.770 28.472 1.00 83.25 199 PRO A C 1
ATOM 1593 O O . PRO A 1 199 ? -17.272 -16.477 28.249 1.00 83.25 199 PRO A O 1
ATOM 1596 N N . GLY A 1 200 ? -15.540 -17.883 27.990 1.00 82.06 200 GLY A N 1
ATOM 1597 C CA . GLY A 1 200 ? -16.281 -18.894 27.224 1.00 82.06 200 GLY A CA 1
ATOM 1598 C C . GLY A 1 200 ? -16.588 -18.549 25.757 1.00 82.06 200 GLY A C 1
ATOM 1599 O O . GLY A 1 200 ? -17.221 -19.357 25.080 1.00 82.06 200 GLY A O 1
ATOM 1600 N N . VAL A 1 201 ? -16.132 -17.403 25.231 1.00 84.00 201 VAL A N 1
ATOM 1601 C CA . VAL A 1 201 ? -16.337 -17.020 23.821 1.00 84.00 201 VAL A CA 1
ATOM 1602 C C . VAL A 1 201 ? -15.001 -16.981 23.070 1.00 84.00 201 VAL A C 1
ATOM 1604 O O . VAL A 1 201 ? -14.082 -16.276 23.495 1.00 84.00 201 VAL A O 1
ATOM 1607 N N . PRO A 1 202 ? -14.860 -17.691 21.934 1.00 81.00 202 PRO A N 1
ATOM 1608 C CA . PRO A 1 202 ? -13.626 -17.664 21.163 1.00 81.00 202 PRO A CA 1
ATOM 1609 C C . PRO A 1 202 ? -13.423 -16.308 20.472 1.00 81.00 202 PRO A C 1
ATOM 1611 O O . PRO A 1 202 ? -14.320 -15.761 19.831 1.00 81.00 202 PRO A O 1
ATOM 1614 N N . GLY A 1 203 ? -12.194 -15.797 20.541 1.00 83.50 203 GLY A N 1
ATOM 1615 C CA . GLY A 1 203 ? -11.744 -14.642 19.766 1.00 83.50 203 GLY A CA 1
ATOM 1616 C C . GLY A 1 203 ? -11.482 -13.378 20.583 1.00 83.50 203 GLY A C 1
ATOM 1617 O O . GLY A 1 203 ? -12.091 -13.116 21.616 1.00 83.50 203 GLY A O 1
ATOM 1618 N N . LYS A 1 204 ? -10.558 -12.562 20.066 1.00 86.31 204 LYS A N 1
ATOM 1619 C CA . LYS A 1 204 ? -10.126 -11.306 20.685 1.00 86.31 204 LYS A CA 1
ATOM 1620 C C . LYS A 1 204 ? -11.172 -10.217 20.476 1.00 86.31 204 LYS A C 1
ATOM 1622 O O . LYS A 1 204 ? -11.345 -9.735 19.355 1.00 86.31 204 LYS A O 1
ATOM 1627 N N . TYR A 1 205 ? -11.826 -9.816 21.553 1.00 86.75 205 TYR A N 1
ATOM 1628 C CA . TYR A 1 205 ? -12.730 -8.679 21.584 1.00 86.75 205 TYR A CA 1
ATOM 1629 C C . TYR A 1 205 ? -11.946 -7.383 21.839 1.00 86.75 205 TYR A C 1
ATOM 1631 O O . TYR A 1 205 ? -10.987 -7.344 22.611 1.00 86.75 205 TYR A O 1
ATOM 1639 N N . ILE A 1 206 ? -12.324 -6.309 21.148 1.00 88.44 206 ILE A N 1
ATOM 1640 C CA . ILE A 1 206 ? -11.761 -4.973 21.367 1.00 88.44 206 ILE A CA 1
ATOM 1641 C C . ILE A 1 206 ? -12.908 -4.086 21.821 1.00 88.44 206 ILE A C 1
ATOM 1643 O O . ILE A 1 206 ? -13.756 -3.707 21.010 1.00 88.44 206 ILE A O 1
ATOM 1647 N N . TYR A 1 207 ? -12.913 -3.760 23.108 1.00 88.75 207 TYR A N 1
ATOM 1648 C CA . TYR A 1 207 ? -13.863 -2.829 23.683 1.00 88.75 207 TYR A CA 1
ATOM 1649 C C . TYR A 1 207 ? -13.581 -1.418 23.167 1.00 88.75 207 TYR A C 1
ATOM 1651 O O . TYR A 1 207 ? -12.452 -0.929 23.241 1.00 88.75 207 TYR A O 1
ATOM 1659 N N . CYS A 1 208 ? -14.614 -0.775 22.629 1.00 91.12 208 CYS A N 1
ATOM 1660 C CA . CYS A 1 208 ? -14.603 0.623 22.221 1.00 91.12 208 CYS A CA 1
ATOM 1661 C C . CYS A 1 208 ? -15.842 1.291 22.839 1.00 91.12 208 CYS A C 1
ATOM 1663 O O . CYS A 1 208 ? -16.950 0.969 22.397 1.00 91.12 208 CYS A O 1
ATOM 1665 N N . PRO A 1 209 ? -15.679 2.204 23.818 1.00 90.06 209 PRO A N 1
ATOM 1666 C CA . PRO A 1 209 ? -16.792 2.828 24.533 1.00 90.06 209 PRO A CA 1
ATOM 1667 C C . PRO A 1 209 ? -17.812 3.459 23.588 1.00 90.06 209 PRO A C 1
ATOM 1669 O O . PRO A 1 209 ? -19.001 3.183 23.699 1.00 90.06 209 PRO A O 1
ATOM 1672 N N . SER A 1 210 ? -17.347 4.196 22.577 1.00 90.19 210 SER A N 1
ATOM 1673 C CA . SER A 1 210 ? -18.221 4.832 21.590 1.00 90.19 210 SER A CA 1
ATOM 1674 C C . SER A 1 210 ? -18.997 3.832 20.734 1.00 90.19 210 SER A C 1
ATOM 1676 O O . SER A 1 210 ? -20.161 4.077 20.410 1.00 90.19 210 SER A O 1
ATOM 1678 N N . ARG A 1 211 ? -18.384 2.692 20.368 1.00 91.31 211 ARG A N 1
ATOM 1679 C CA . ARG A 1 211 ? -19.064 1.640 19.590 1.00 91.31 211 ARG A CA 1
ATOM 1680 C C . ARG A 1 211 ? -20.186 1.026 20.410 1.00 91.31 211 ARG A C 1
ATOM 1682 O O . ARG A 1 211 ? -21.295 0.886 19.909 1.00 91.31 211 ARG A O 1
ATOM 1689 N N . VAL A 1 212 ? -19.878 0.650 21.648 1.00 90.75 212 VAL A N 1
ATOM 1690 C CA . VAL A 1 212 ? -20.842 0.017 22.548 1.00 90.75 212 VAL A CA 1
ATOM 1691 C C . VAL A 1 212 ? -21.951 1.004 22.892 1.00 90.75 212 VAL A C 1
ATOM 1693 O O . VAL A 1 212 ? -23.116 0.702 22.668 1.00 90.75 212 VAL A O 1
ATOM 1696 N N . PHE A 1 213 ? -21.614 2.233 23.277 1.00 92.00 213 PHE A N 1
ATOM 1697 C CA . PHE A 1 213 ? -22.607 3.276 23.518 1.00 92.00 213 PHE A CA 1
ATOM 1698 C C . PHE A 1 213 ? -23.540 3.479 22.325 1.00 92.00 213 PHE A C 1
ATOM 1700 O O . PHE A 1 213 ? -24.753 3.464 22.491 1.00 92.00 213 PHE A O 1
ATOM 1707 N N . SER A 1 214 ? -23.010 3.565 21.104 1.00 92.25 214 SER A N 1
ATOM 1708 C CA . SER A 1 214 ? -23.848 3.736 19.909 1.00 92.25 214 SER A CA 1
ATOM 1709 C C . SER A 1 214 ? -24.816 2.573 19.670 1.00 92.25 214 SER A C 1
ATOM 1711 O O . SER A 1 214 ? -25.890 2.787 19.115 1.00 92.25 214 SER A O 1
ATOM 1713 N N . LEU A 1 215 ? -24.457 1.355 20.082 1.00 91.25 215 LEU A N 1
ATOM 1714 C CA . LEU A 1 215 ? -25.297 0.168 19.913 1.00 91.25 215 LEU A CA 1
ATOM 1715 C C . LEU A 1 215 ? -26.363 0.043 21.005 1.00 91.25 215 LEU A C 1
ATOM 1717 O O . LEU A 1 215 ? -27.491 -0.332 20.700 1.00 91.25 215 LEU A O 1
ATOM 1721 N N . TYR A 1 216 ? -26.028 0.395 22.246 1.00 91.56 216 TYR A N 1
ATOM 1722 C CA . TYR A 1 216 ? -26.903 0.196 23.407 1.00 91.56 216 TYR A CA 1
ATOM 1723 C C . TYR A 1 216 ? -27.586 1.485 23.889 1.00 91.56 216 TYR A C 1
ATOM 1725 O O . TYR A 1 216 ? -28.394 1.439 24.814 1.00 91.56 216 TYR A O 1
ATOM 1733 N N . LYS A 1 217 ? -27.347 2.640 23.249 1.00 91.44 217 LYS A N 1
ATOM 1734 C CA . LYS A 1 217 ? -28.001 3.916 23.603 1.00 91.44 217 LYS A CA 1
ATOM 1735 C C . LYS A 1 217 ? -29.528 3.813 23.598 1.00 91.44 217 LYS A C 1
ATOM 1737 O O . LYS A 1 217 ? -30.185 4.349 24.482 1.00 91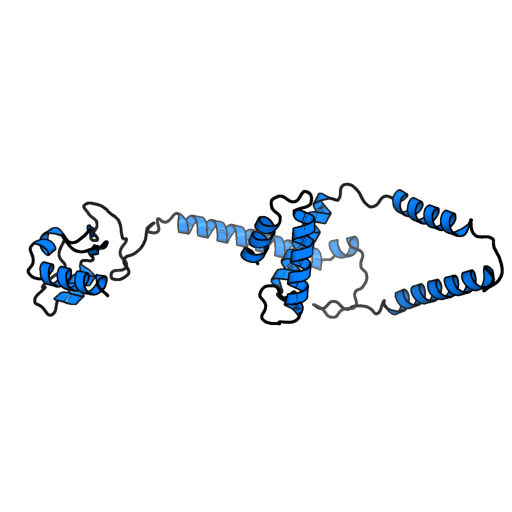.44 217 LYS A O 1
ATOM 1742 N N . ALA A 1 218 ? -30.098 3.108 22.620 1.00 88.12 218 ALA A N 1
ATOM 1743 C CA . ALA A 1 218 ? -31.546 2.896 22.533 1.00 88.12 218 ALA A CA 1
ATOM 1744 C C . ALA A 1 218 ? -32.082 1.902 23.583 1.00 88.12 218 ALA A C 1
ATOM 1746 O O . ALA A 1 218 ? -33.280 1.859 23.830 1.00 88.12 218 ALA A O 1
ATOM 1747 N N . GLN A 1 219 ? -31.200 1.112 24.196 1.00 84.25 219 GLN A N 1
ATOM 1748 C CA . GLN A 1 219 ? -31.515 0.052 25.159 1.00 84.25 219 GLN A CA 1
ATOM 1749 C C . GLN A 1 219 ? -31.262 0.501 26.608 1.00 84.25 219 GLN A C 1
ATOM 1751 O O . GLN A 1 219 ? -31.190 -0.326 27.509 1.00 84.25 219 GLN A O 1
ATOM 1756 N N . GLY A 1 220 ? -31.133 1.814 26.835 1.00 83.69 220 GLY A N 1
ATOM 1757 C CA . GLY A 1 220 ? -30.984 2.402 28.167 1.00 83.69 220 GLY A CA 1
ATOM 1758 C C . GLY A 1 220 ? -29.551 2.763 28.561 1.00 83.69 220 GLY A C 1
ATOM 1759 O O . GLY A 1 220 ? -29.338 3.251 29.668 1.00 83.69 220 GLY A O 1
ATOM 1760 N N . MET A 1 221 ? -28.557 2.594 27.680 1.00 88.62 221 MET A N 1
ATOM 1761 C CA . MET A 1 221 ? -27.192 3.039 27.975 1.00 88.62 221 MET A CA 1
ATOM 1762 C C . MET A 1 221 ? -27.099 4.573 27.909 1.00 88.62 221 MET A C 1
ATOM 1764 O O . MET A 1 221 ? -27.212 5.170 26.840 1.00 88.62 221 MET A O 1
ATOM 1768 N N . VAL A 1 222 ? -26.888 5.218 29.060 1.00 86.56 222 VAL A N 1
ATOM 1769 C CA . VAL A 1 222 ? -26.976 6.687 29.202 1.00 86.56 222 VAL A CA 1
ATOM 1770 C C . VAL A 1 222 ? -25.700 7.413 28.758 1.00 86.56 222 VAL A C 1
ATOM 1772 O O . VAL A 1 222 ? -25.768 8.531 28.248 1.00 86.56 222 VAL A O 1
ATOM 1775 N N . LYS A 1 223 ? -24.529 6.788 28.919 1.00 89.94 223 LYS A N 1
ATOM 1776 C CA . LYS A 1 223 ? -23.221 7.378 28.590 1.00 89.94 223 LYS A CA 1
ATOM 1777 C C . LYS A 1 223 ? -22.217 6.324 28.130 1.00 89.94 223 LYS A C 1
ATOM 1779 O O . LYS A 1 223 ? -22.416 5.132 28.354 1.00 89.94 223 LYS A O 1
ATOM 1784 N N . GLU A 1 224 ? -21.114 6.774 27.536 1.00 89.81 224 GLU A N 1
ATOM 1785 C CA . GLU A 1 224 ? -19.924 5.938 27.366 1.00 89.81 224 GLU A CA 1
ATOM 1786 C C . GLU A 1 224 ? -19.359 5.548 28.740 1.00 89.81 224 GLU A C 1
ATOM 1788 O O . GLU A 1 224 ? -19.286 6.377 29.649 1.00 89.81 224 GLU A O 1
ATOM 1793 N N . MET A 1 225 ? -18.971 4.283 28.890 1.00 87.19 225 MET A N 1
ATOM 1794 C CA . MET A 1 225 ? -18.481 3.731 30.154 1.00 87.19 225 MET A CA 1
ATOM 1795 C C . MET A 1 225 ? -17.088 3.137 29.976 1.00 87.19 225 MET A C 1
ATOM 1797 O O . MET A 1 225 ? -16.724 2.664 28.893 1.00 87.19 225 MET A O 1
ATOM 1801 N N . THR A 1 226 ? -16.302 3.138 31.045 1.00 87.88 226 THR A N 1
ATOM 1802 C CA . THR A 1 226 ? -15.049 2.381 31.105 1.00 87.88 226 THR A CA 1
ATOM 1803 C C . THR A 1 226 ? -15.328 0.881 31.003 1.00 87.88 226 THR A C 1
ATOM 1805 O O . THR A 1 226 ? -16.454 0.431 31.196 1.00 87.88 226 THR A O 1
ATOM 1808 N N . TRP A 1 227 ? -14.308 0.074 30.705 1.00 86.56 227 TRP A N 1
ATOM 1809 C CA . TRP A 1 227 ? -14.482 -1.381 30.654 1.00 86.56 227 TRP A CA 1
ATOM 1810 C C . TRP A 1 227 ? -14.991 -1.959 31.983 1.00 86.56 227 TRP A C 1
ATOM 1812 O O . TRP A 1 227 ? -15.858 -2.823 31.966 1.00 86.56 227 TRP A O 1
ATOM 1822 N N . MET A 1 228 ? -14.510 -1.455 33.126 1.00 86.50 228 MET A N 1
ATOM 1823 C CA . MET A 1 228 ? -14.945 -1.930 34.447 1.00 86.50 228 MET A CA 1
ATOM 1824 C C . MET A 1 228 ? -16.417 -1.605 34.721 1.00 86.50 228 MET A C 1
ATOM 1826 O O . MET A 1 228 ? -17.162 -2.479 35.150 1.00 86.50 228 MET A O 1
ATOM 1830 N N . GLU A 1 229 ? -16.849 -0.377 34.421 1.00 88.38 229 GLU A N 1
ATOM 1831 C CA . GLU A 1 229 ? -18.264 0.012 34.509 1.00 88.38 229 GLU A CA 1
ATOM 1832 C C . GLU A 1 229 ? -19.120 -0.799 33.522 1.00 88.38 229 GLU A C 1
ATOM 1834 O O . GLU A 1 229 ? -2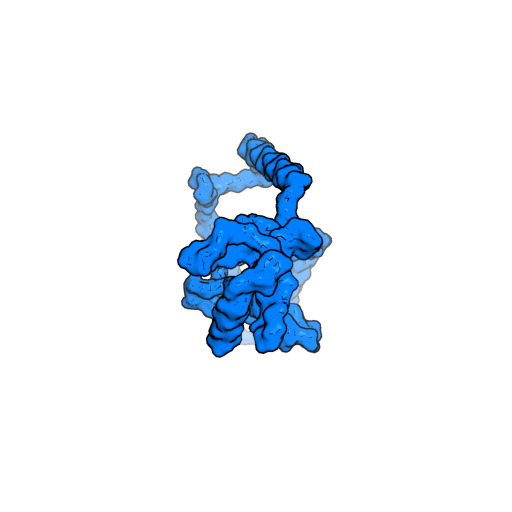0.219 -1.232 33.853 1.00 88.38 229 GLU A O 1
ATOM 1839 N N . PHE A 1 230 ? -18.600 -1.061 32.318 1.00 88.94 230 PHE A N 1
ATOM 1840 C CA . PHE A 1 230 ? -19.277 -1.875 31.316 1.00 88.94 230 PHE A CA 1
ATOM 1841 C C . PHE A 1 230 ? -19.500 -3.311 31.781 1.00 88.94 230 PHE A C 1
ATOM 1843 O O . PHE A 1 230 ? -20.606 -3.811 31.618 1.00 88.94 230 PHE A O 1
ATOM 1850 N N . GLN A 1 231 ? -18.511 -3.946 32.416 1.00 87.56 231 GLN A N 1
ATOM 1851 C CA . GLN A 1 231 ? -18.647 -5.300 32.967 1.00 87.56 231 GLN A CA 1
ATOM 1852 C C . GLN A 1 231 ? -19.743 -5.428 34.030 1.00 87.56 231 GLN A C 1
ATOM 1854 O O . GLN A 1 231 ? -20.284 -6.514 34.206 1.00 87.56 231 GLN A O 1
ATOM 1859 N N . GLN A 1 232 ? -20.062 -4.342 34.734 1.00 89.06 232 GLN A N 1
ATOM 1860 C CA . GLN A 1 232 ? -21.109 -4.310 35.760 1.00 89.06 232 GLN A CA 1
ATOM 1861 C C . GLN A 1 232 ? -22.478 -3.896 35.205 1.00 89.06 232 GLN A C 1
ATOM 1863 O O . GLN A 1 232 ? -23.451 -3.858 35.951 1.00 89.06 232 GLN A O 1
ATOM 1868 N N . SER A 1 233 ? -22.560 -3.552 33.918 1.00 88.56 233 SER A N 1
ATOM 1869 C CA . SER A 1 233 ? -23.792 -3.069 33.297 1.00 88.56 233 SER A CA 1
ATOM 1870 C C . SER A 1 233 ? -24.634 -4.188 32.696 1.00 88.56 233 SER A C 1
ATOM 1872 O O . SER A 1 233 ? -24.104 -5.181 32.194 1.00 88.56 233 SER A O 1
ATOM 1874 N N . ASP A 1 234 ? -25.943 -3.955 32.610 1.00 87.38 234 ASP A N 1
ATOM 1875 C CA . ASP A 1 234 ? -26.902 -4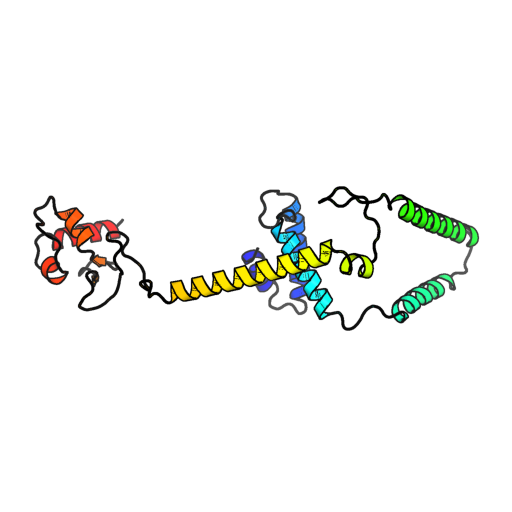.886 31.996 1.00 87.38 234 ASP A CA 1
ATOM 1876 C C . ASP A 1 234 ? -26.622 -5.143 30.502 1.00 87.38 234 ASP A C 1
ATOM 1878 O O . ASP A 1 234 ? -27.029 -6.155 29.932 1.00 87.38 234 ASP A O 1
ATOM 1882 N N . CYS A 1 235 ? -25.881 -4.244 29.847 1.00 89.56 235 CYS A N 1
ATOM 1883 C CA . CYS A 1 235 ? -25.509 -4.361 28.437 1.00 89.56 235 CYS A CA 1
ATOM 1884 C C . CYS A 1 235 ? -24.359 -5.359 28.191 1.00 89.56 235 CYS A C 1
ATOM 1886 O O . CYS A 1 235 ? -24.126 -5.744 27.042 1.00 89.56 235 CYS A O 1
ATOM 1888 N N . TYR A 1 236 ? -23.632 -5.781 29.233 1.00 90.25 236 TYR A N 1
ATOM 1889 C CA . TYR A 1 236 ? -22.451 -6.641 29.106 1.00 90.25 236 TYR A CA 1
ATOM 1890 C C . TYR A 1 236 ? -22.778 -8.015 28.519 1.00 90.25 236 TYR A C 1
ATOM 1892 O O . TYR A 1 236 ? -22.151 -8.456 27.553 1.00 90.25 236 TYR A O 1
ATOM 1900 N N . GLU A 1 237 ? -23.786 -8.677 29.082 1.00 89.62 237 GLU A N 1
ATOM 1901 C CA . GLU A 1 237 ? -24.198 -10.017 28.663 1.00 89.62 237 GLU A CA 1
ATOM 1902 C C . GLU A 1 237 ? -24.748 -9.988 27.228 1.00 89.62 237 GLU A C 1
ATOM 1904 O O . GLU A 1 237 ? -24.370 -10.812 26.396 1.00 89.62 237 GLU A O 1
ATOM 1909 N N . ALA A 1 238 ? -25.531 -8.960 26.885 1.00 90.69 238 ALA A N 1
ATOM 1910 C CA . ALA A 1 238 ? -26.056 -8.774 25.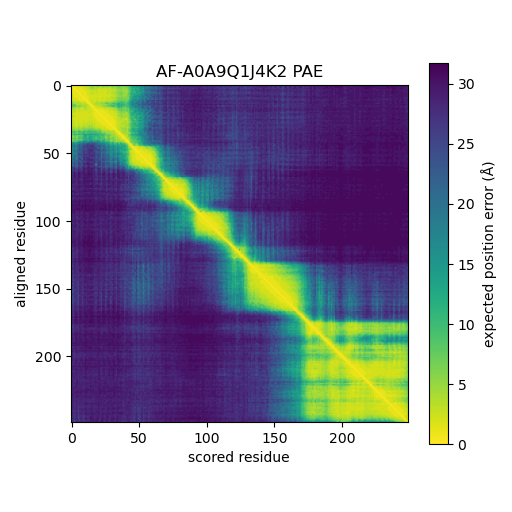533 1.00 90.69 238 ALA A CA 1
ATOM 1911 C C . ALA A 1 238 ? -24.948 -8.527 24.486 1.00 90.69 238 ALA A C 1
ATOM 1913 O O . ALA A 1 238 ? -25.022 -9.021 23.358 1.00 90.69 238 ALA A O 1
ATOM 1914 N N . GLU A 1 239 ? -23.902 -7.770 24.833 1.00 90.62 239 GLU A N 1
ATOM 1915 C CA . GLU A 1 239 ? -22.720 -7.560 23.982 1.00 90.62 239 GLU A CA 1
ATOM 1916 C C . GLU A 1 239 ? -21.924 -8.849 23.787 1.00 90.62 239 GLU A C 1
ATOM 1918 O O . GLU A 1 239 ? -21.494 -9.141 22.661 1.00 90.62 239 GLU A O 1
ATOM 1923 N N . ARG A 1 240 ? -21.738 -9.613 24.872 1.00 89.00 240 ARG A N 1
ATOM 1924 C CA . ARG A 1 240 ? -21.063 -10.911 24.851 1.00 89.00 240 ARG A CA 1
ATOM 1925 C C . ARG A 1 240 ? -21.779 -11.868 23.911 1.00 89.00 240 ARG A C 1
ATOM 1927 O O . ARG A 1 240 ? -21.131 -12.460 23.049 1.00 89.00 240 ARG A O 1
ATOM 1934 N N . ASP A 1 241 ? -23.092 -12.000 24.052 1.00 89.50 241 ASP A N 1
ATOM 1935 C CA . ASP A 1 241 ? -23.888 -12.940 23.268 1.00 89.50 241 ASP A CA 1
ATOM 1936 C C . ASP A 1 241 ? -23.923 -12.536 21.789 1.00 89.50 241 ASP A C 1
ATOM 1938 O O . ASP A 1 241 ? -23.742 -13.383 20.909 1.00 89.50 241 ASP A O 1
ATOM 1942 N N . ARG A 1 242 ? -24.015 -11.231 21.489 1.00 90.75 242 ARG A N 1
ATOM 1943 C CA . ARG A 1 242 ? -23.839 -10.714 20.122 1.00 90.75 242 ARG A CA 1
ATOM 1944 C C . ARG A 1 242 ? -22.470 -11.073 19.548 1.00 90.75 242 ARG A C 1
ATOM 1946 O O . ARG A 1 242 ? -22.388 -11.516 18.404 1.00 90.75 242 ARG A O 1
ATOM 1953 N N . TRP A 1 243 ? -21.394 -10.854 20.305 1.00 89.88 243 TRP A N 1
ATOM 1954 C CA . TRP A 1 243 ? -20.038 -11.167 19.847 1.00 89.88 243 TRP A CA 1
ATOM 1955 C C . TRP A 1 243 ? -19.852 -12.671 19.629 1.00 89.88 243 TRP A C 1
ATOM 1957 O O . TRP A 1 243 ? -19.265 -13.085 18.630 1.00 89.88 243 TRP A O 1
ATOM 1967 N N . ALA A 1 244 ? -20.400 -13.498 20.520 1.00 87.81 244 ALA A N 1
ATOM 1968 C CA . ALA A 1 244 ? -20.404 -14.947 20.373 1.00 87.81 244 ALA A CA 1
ATOM 1969 C C . ALA A 1 244 ? -21.162 -15.385 19.113 1.00 87.81 244 ALA A C 1
ATOM 1971 O O . ALA A 1 244 ? -20.666 -16.228 18.367 1.00 87.81 244 ALA A O 1
ATOM 1972 N N . ALA A 1 245 ? -22.318 -14.779 18.831 1.00 87.38 245 ALA A N 1
ATOM 1973 C CA . ALA A 1 245 ? -23.073 -15.025 17.607 1.00 87.38 245 ALA A CA 1
ATOM 1974 C C . ALA A 1 245 ? -22.307 -14.583 16.347 1.00 87.38 245 ALA A C 1
ATOM 1976 O O . ALA A 1 245 ? -22.346 -15.280 15.338 1.00 87.38 245 ALA A O 1
ATOM 1977 N N . GLU A 1 246 ? -21.575 -13.465 16.398 1.00 85.38 246 GLU A N 1
ATOM 1978 C CA . GLU A 1 246 ? -20.725 -12.993 15.296 1.00 85.38 246 GLU A CA 1
ATOM 1979 C C . GLU A 1 246 ? -19.537 -13.934 15.036 1.00 85.38 246 GLU A C 1
ATOM 1981 O O . GLU A 1 246 ? -19.131 -14.096 13.891 1.00 85.38 246 GLU A O 1
ATOM 1986 N N . LYS A 1 247 ? -18.989 -14.577 16.076 1.00 81.12 247 LYS A N 1
ATOM 1987 C CA . LYS A 1 247 ? -17.850 -15.509 15.965 1.00 81.12 247 LYS A CA 1
ATOM 1988 C C . LYS A 1 247 ? -18.218 -16.944 15.615 1.00 81.12 247 LYS A C 1
ATOM 1990 O O . LYS A 1 247 ? -17.334 -17.701 15.229 1.00 81.12 247 LYS A O 1
ATOM 1995 N N . ARG A 1 248 ? -19.486 -17.318 15.779 1.00 70.50 248 ARG A N 1
ATOM 1996 C CA . ARG A 1 248 ? -20.024 -18.619 15.355 1.00 70.50 248 ARG A CA 1
ATOM 1997 C C . ARG A 1 248 ? -20.504 -18.627 13.897 1.00 70.50 248 ARG A C 1
ATOM 1999 O O . ARG A 1 248 ? -20.845 -19.699 13.408 1.00 70.50 248 ARG A O 1
ATOM 2006 N N . LYS A 1 249 ? -20.565 -17.464 13.242 1.00 59.16 249 LYS A N 1
ATOM 2007 C CA . LYS A 1 249 ? -20.790 -17.328 11.796 1.00 59.16 249 LYS A CA 1
ATOM 2008 C C . LYS A 1 249 ? -19.482 -17.499 11.035 1.00 59.16 249 LYS A C 1
ATOM 2010 O O . LYS A 1 249 ? -19.556 -18.057 9.923 1.00 59.16 249 LYS A O 1
#

Radius of gyration: 36.8 Å; Cα contacts (8 Å, |Δi|>4): 130; chains: 1; bounding box: 76×56×96 Å

Sequence (249 aa):
MRAAIDGLLIKYHEAKDLLKRVDADYAAMVQRACTDPNSLLHPTTRQHISRYVKHLAKLKNTSSSLNTSSEKVLETQQLWQSLTTGSQTEESLSRATVEKIVKEILEKQQQQQQKKKMTRNCLACGQPKSRMSFEDFAASPFFERELEAAKQRGAEWKRVAEERKRKSAVQLPTGRLCRFCHQPLKQGPNSPHIHTCFPGVPGKYIYCPSRVFSLYKAQGMVKEMTWMEFQQSDCYEAERDRWAAEKRK